Protein AF-A0A2P2JWD0-F1 (afdb_monomer_lite)

Sequence (189 aa):
MKSLFSYQNPSLKPLLSNPINPLMASSLTQTRIQPQDAAPDPDDILCTTAQREEGGTQVDNYASSLVETASSTCSALPGRYLNGESRVERAWAHWTKLGRPRLIVAPMVDNSELPFRLLCRKYGAEAAYTPMLHSRIFTENEKYRNQEFTTCKEDRPLFVQFCANDPEILLEAARRVEPYCDYVDINLG

Organism: Rhizophora mucronata (NCBI:txid61149)

InterPro domains:
  IPR013785 Aldolase-type TIM barrel [G3DSA:3.20.20.70] (100-189)
  IPR035587 DUS-like, FMN-binding domain [PF01207] (105-189)
  IPR035587 DUS-like, FMN-binding domain [cd02801] (102-189)

Foldseek 3Di:
DDDDDDDDDDDDDDDDDDDDDDDDDDDDPPPPDDPDPDDDDVVVVVLVPPDDDDDDDDDDDDDDDDDDDDDDDPPPDPDDPDRPVVVVVVVVVLCVVLVVFDQEADADPPQQDAVNLVVVVVVPGSAYEFHAAELQCCQPPPVSVVVRDDDDPSRPQYEYEYEDDDPVSNVSSCVVCVVPHSYYHYDPD

pLDDT: mean 71.55, std 29.22, range [23.84, 98.75]

Structure (mmCIF, N/CA/C/O backbone):
data_AF-A0A2P2JWD0-F1
#
_entry.id   AF-A0A2P2JWD0-F1
#
loop_
_atom_site.group_PDB
_atom_site.id
_atom_site.type_symbol
_atom_site.label_atom_id
_atom_site.label_alt_id
_atom_site.label_comp_id
_atom_site.label_asym_id
_atom_site.label_entity_id
_atom_site.label_seq_id
_atom_site.pdbx_PDB_ins_code
_atom_site.Cartn_x
_atom_site.Cartn_y
_atom_site.Cartn_z
_atom_site.occupancy
_atom_site.B_iso_or_equiv
_atom_site.auth_seq_id
_atom_site.auth_comp_id
_atom_site.auth_asym_id
_atom_site.auth_atom_id
_atom_site.pdbx_PDB_model_num
ATOM 1 N N . MET A 1 1 ? -13.006 34.240 45.057 1.00 45.16 1 MET A N 1
ATOM 2 C CA . MET A 1 1 ? -12.545 34.872 43.803 1.00 45.16 1 MET A CA 1
ATOM 3 C C . MET A 1 1 ? -13.246 34.200 42.632 1.00 45.16 1 MET A C 1
ATOM 5 O O . MET A 1 1 ? -12.896 33.083 42.286 1.00 45.16 1 MET A O 1
ATOM 9 N N . LYS A 1 2 ? -14.297 34.831 42.096 1.00 40.78 2 LYS A N 1
ATOM 10 C CA . LYS A 1 2 ? -14.968 34.426 40.852 1.00 40.78 2 LYS A CA 1
ATOM 11 C C . LYS A 1 2 ? -14.431 35.349 39.758 1.00 40.78 2 LYS A C 1
ATOM 13 O O . LYS A 1 2 ? -14.628 36.554 39.862 1.00 40.78 2 LYS A O 1
ATOM 18 N N . SER A 1 3 ? -13.716 34.805 38.776 1.00 40.50 3 SER A N 1
ATOM 19 C CA . SER A 1 3 ? -13.282 35.546 37.589 1.00 40.50 3 SER A CA 1
ATOM 20 C C . SER A 1 3 ? -14.214 35.184 36.438 1.00 40.50 3 SER A C 1
ATOM 22 O O . SER A 1 3 ? -14.286 34.035 36.009 1.00 40.50 3 SER A O 1
ATOM 24 N N . LEU A 1 4 ? -14.988 36.187 36.028 1.00 44.09 4 LEU A N 1
ATOM 25 C CA . LEU A 1 4 ? -15.745 36.248 34.789 1.00 44.09 4 LEU A CA 1
ATOM 26 C C . LEU A 1 4 ? -14.756 36.478 33.644 1.00 44.09 4 LEU A C 1
ATOM 28 O O . LEU A 1 4 ? -14.117 37.525 33.605 1.00 44.09 4 LEU A O 1
ATOM 32 N N . PHE A 1 5 ? -14.687 35.554 32.692 1.00 44.56 5 PHE A N 1
ATOM 33 C CA . PHE A 1 5 ? -14.240 35.870 31.340 1.00 44.56 5 PHE A CA 1
ATOM 34 C C . PHE A 1 5 ? -15.312 35.407 30.361 1.00 44.56 5 PHE A C 1
ATOM 36 O O . PHE A 1 5 ? -15.471 34.222 30.080 1.00 44.56 5 PHE A O 1
ATOM 43 N N . SER A 1 6 ? -16.090 36.383 29.891 1.00 36.41 6 SER A N 1
ATOM 44 C C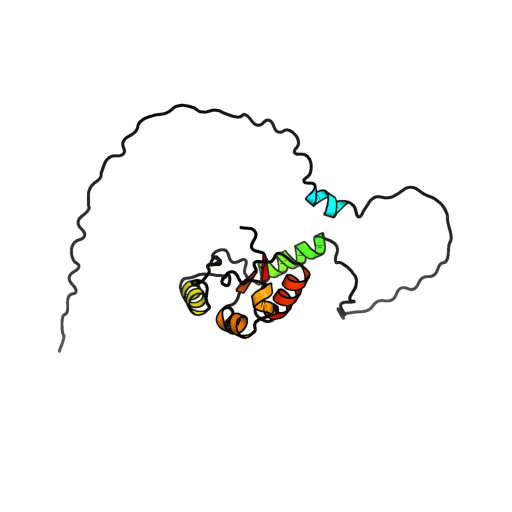A . SER A 1 6 ? -16.984 36.243 28.753 1.00 36.41 6 SER A CA 1
ATOM 45 C C . SER A 1 6 ? -16.141 36.181 27.484 1.00 36.41 6 SER A C 1
ATOM 47 O O . SER A 1 6 ? -15.435 37.141 27.171 1.00 36.41 6 SER A O 1
ATOM 49 N N . TYR A 1 7 ? -16.234 35.092 26.731 1.00 37.81 7 TYR A N 1
ATOM 50 C CA . TYR A 1 7 ? -15.792 35.094 25.342 1.00 37.81 7 TYR A CA 1
ATOM 51 C C . TYR A 1 7 ? -16.915 35.691 24.491 1.00 37.81 7 TYR A C 1
ATOM 53 O O . TYR A 1 7 ? -17.986 35.103 24.345 1.00 37.81 7 TYR A O 1
ATOM 61 N N . GLN A 1 8 ? -16.687 36.905 23.990 1.00 41.12 8 GLN A N 1
ATOM 62 C CA . GLN A 1 8 ? -17.548 37.546 23.004 1.00 41.12 8 GLN A CA 1
ATOM 63 C C . GLN A 1 8 ? -17.290 36.922 21.630 1.00 41.12 8 GLN A C 1
ATOM 65 O O . GLN A 1 8 ? -16.151 36.786 21.192 1.00 41.12 8 GLN A O 1
ATOM 70 N N . ASN A 1 9 ? -18.381 36.538 20.976 1.00 39.03 9 ASN A N 1
ATOM 71 C CA . ASN A 1 9 ? -18.433 35.900 19.669 1.00 39.03 9 ASN A CA 1
ATOM 72 C C . ASN A 1 9 ? -18.462 37.002 18.584 1.00 39.03 9 ASN A C 1
ATOM 74 O O . ASN A 1 9 ? -19.421 37.782 18.563 1.00 39.03 9 ASN A O 1
ATOM 78 N N . PRO A 1 10 ? -17.444 37.150 17.717 1.00 43.78 10 PRO A N 1
ATOM 79 C CA . PRO A 1 10 ? -17.462 38.188 16.695 1.00 43.78 10 PRO A CA 1
ATOM 80 C C . PRO A 1 10 ? -18.357 37.778 15.514 1.00 43.78 10 PRO A C 1
ATOM 82 O O . PRO A 1 10 ? -17.990 36.961 14.680 1.00 43.78 10 PRO A O 1
ATOM 85 N N . SER A 1 11 ? -19.550 38.378 15.489 1.00 42.00 11 SER A N 1
ATOM 86 C CA . SER A 1 11 ? -20.391 38.718 14.329 1.00 42.00 11 SER A CA 1
ATOM 87 C C . SER A 1 11 ? -19.982 38.115 12.969 1.00 42.00 11 SER A C 1
ATOM 89 O O . SER A 1 11 ? -19.130 38.651 12.257 1.00 42.00 11 SER A O 1
ATOM 91 N N . LEU A 1 12 ? -20.669 37.039 12.574 1.00 44.78 12 LEU A N 1
ATOM 92 C CA . LEU A 1 12 ? -20.744 36.568 11.191 1.00 44.78 12 LEU A CA 1
ATOM 93 C C . LEU A 1 12 ? -21.655 37.516 10.396 1.00 44.78 12 LEU A C 1
ATOM 95 O O . LEU A 1 12 ? -22.863 37.566 10.625 1.00 44.78 12 LEU A O 1
ATOM 99 N N . LYS A 1 13 ? -21.081 38.267 9.452 1.00 46.00 13 LYS A N 1
ATOM 100 C CA . LYS A 1 13 ? -21.851 39.002 8.438 1.00 46.00 13 LYS A CA 1
ATOM 101 C C . LYS A 1 13 ? -22.238 38.043 7.301 1.00 46.00 13 LYS A C 1
ATOM 103 O O . LYS A 1 13 ? -21.352 37.354 6.796 1.00 46.00 13 LYS A O 1
ATOM 108 N N . PRO A 1 14 ? -23.504 38.009 6.852 1.00 36.50 14 PRO A N 1
ATOM 109 C CA . PRO A 1 14 ? -23.892 37.232 5.683 1.00 36.50 14 PRO A CA 1
ATOM 110 C C . PRO A 1 14 ? -23.468 37.988 4.418 1.00 36.50 14 PRO A C 1
ATOM 112 O O . PRO A 1 14 ? -23.927 39.103 4.171 1.00 36.50 14 PRO A O 1
ATOM 115 N N . LEU A 1 15 ? -22.577 37.401 3.616 1.00 42.12 15 LEU A N 1
ATOM 116 C CA . LEU A 1 15 ? -22.315 37.898 2.267 1.00 42.12 15 LEU A CA 1
ATOM 117 C C . LEU A 1 15 ? -23.418 37.382 1.339 1.00 42.12 15 LEU A C 1
ATOM 119 O O . LEU A 1 15 ? -23.542 36.188 1.075 1.00 42.12 15 LEU A O 1
ATOM 123 N N . LEU A 1 16 ? -24.251 38.329 0.920 1.00 41.97 16 LEU A N 1
ATOM 124 C CA . LEU A 1 16 ? -25.338 38.190 -0.035 1.00 41.97 16 LEU A CA 1
ATOM 125 C C . LEU A 1 16 ? -24.829 37.756 -1.418 1.00 41.97 16 LEU A C 1
ATOM 127 O O . LEU A 1 16 ? -23.910 38.350 -1.973 1.00 41.97 16 LEU A O 1
ATOM 131 N N . SER A 1 17 ? -25.490 36.719 -1.934 1.00 37.69 17 SER A N 1
ATOM 132 C CA . SER A 1 17 ? -25.929 36.500 -3.319 1.00 37.69 17 SER A CA 1
ATOM 133 C C . SER A 1 17 ? -25.204 37.252 -4.445 1.00 37.69 17 SER A C 1
ATOM 135 O O . SER A 1 17 ? -25.472 38.431 -4.676 1.00 37.69 17 SER A O 1
ATOM 137 N N . ASN A 1 18 ? -24.459 36.510 -5.267 1.00 35.44 18 ASN A N 1
ATOM 138 C CA . ASN A 1 18 ? -24.273 36.861 -6.674 1.00 35.44 18 ASN A CA 1
ATOM 139 C C . ASN A 1 18 ? -25.158 35.949 -7.548 1.00 35.44 18 ASN A C 1
ATOM 141 O O . ASN A 1 18 ? -25.185 34.738 -7.311 1.00 35.44 18 ASN A O 1
ATOM 145 N N . PRO A 1 19 ? -25.910 36.505 -8.515 1.00 40.00 19 PRO A N 1
ATOM 146 C CA . PRO A 1 19 ? -26.875 35.764 -9.317 1.00 40.00 19 PRO A CA 1
ATOM 147 C C . PRO A 1 19 ? -26.207 34.858 -10.359 1.00 40.00 19 PRO A C 1
ATOM 149 O O . PRO A 1 19 ? -25.205 35.202 -10.983 1.00 40.00 19 PRO A O 1
ATOM 152 N N . ILE A 1 20 ? -26.827 33.695 -10.547 1.00 43.09 20 ILE A N 1
ATOM 153 C CA . ILE A 1 20 ? -26.548 32.717 -11.598 1.00 43.09 20 ILE A CA 1
ATOM 154 C C . ILE A 1 20 ? -26.975 33.327 -12.939 1.00 43.09 20 ILE A C 1
ATOM 156 O O . ILE A 1 20 ? -28.142 33.678 -13.104 1.00 43.09 20 ILE A O 1
ATOM 160 N N . ASN A 1 21 ? -26.057 33.419 -13.902 1.00 37.34 21 ASN A N 1
ATOM 161 C CA . ASN A 1 21 ? -26.397 33.713 -15.296 1.00 37.34 21 ASN A CA 1
ATOM 162 C C . ASN A 1 21 ? -26.847 32.419 -16.005 1.00 37.34 21 ASN A C 1
ATOM 164 O O . ASN A 1 21 ? -26.066 31.465 -16.032 1.00 37.34 21 ASN A O 1
ATOM 168 N N . PRO A 1 22 ? -28.046 32.365 -16.617 1.00 39.34 22 PRO A N 1
ATOM 169 C CA . PRO A 1 22 ? -28.451 31.273 -17.496 1.00 39.34 22 PRO A CA 1
ATOM 170 C C . PRO A 1 22 ? -28.333 31.703 -18.968 1.00 39.34 22 PRO A C 1
ATOM 172 O O . PRO A 1 22 ? -28.952 32.685 -19.351 1.00 39.34 22 PRO A O 1
ATOM 175 N N . LEU A 1 23 ? -27.554 30.990 -19.791 1.00 33.53 23 LEU A N 1
ATOM 176 C CA . LEU A 1 23 ? -27.557 31.012 -21.275 1.00 33.53 23 LEU A CA 1
ATOM 177 C C . LEU A 1 23 ? -26.437 30.037 -21.726 1.00 33.53 23 LEU A C 1
ATOM 179 O O . LEU A 1 23 ? -25.332 30.155 -21.216 1.00 33.53 23 LEU A O 1
ATOM 183 N N . MET A 1 24 ? -26.560 29.046 -22.614 1.00 40.22 24 MET A N 1
ATOM 184 C CA . MET A 1 24 ? -27.521 28.689 -23.663 1.00 40.22 24 MET A CA 1
ATOM 185 C C . MET A 1 24 ? -27.604 27.155 -23.793 1.00 40.22 24 MET A C 1
ATOM 187 O O . MET A 1 24 ? -26.608 26.454 -23.617 1.00 40.22 24 MET A O 1
ATOM 191 N N . ALA A 1 25 ? -28.780 26.649 -24.163 1.00 39.31 25 ALA A N 1
ATOM 192 C CA . ALA A 1 25 ? -29.016 25.261 -24.548 1.00 39.31 25 ALA A CA 1
ATOM 193 C C . ALA A 1 25 ? -28.887 25.078 -26.073 1.00 39.31 25 ALA A C 1
ATOM 195 O O . ALA A 1 25 ? -29.566 25.769 -26.825 1.00 39.31 25 ALA A O 1
ATOM 196 N N . SER A 1 26 ? -28.064 24.117 -26.505 1.00 34.72 26 SER A N 1
ATOM 197 C CA . SER A 1 26 ? -28.165 23.309 -27.743 1.00 34.72 26 SER A CA 1
ATOM 198 C C . SER A 1 26 ? -26.938 22.381 -27.738 1.00 34.72 26 SER A C 1
ATOM 200 O O . SER A 1 26 ? -25.824 22.878 -27.661 1.00 34.72 26 SER A O 1
ATOM 202 N N . SER A 1 27 ? -26.995 21.053 -27.729 1.00 31.91 27 SER A N 1
ATOM 203 C CA . SER A 1 27 ? -27.829 20.116 -28.472 1.00 31.91 27 SER A CA 1
ATOM 204 C C . SER A 1 27 ? -27.886 18.790 -27.696 1.00 31.91 27 SER A C 1
ATOM 206 O O . SER A 1 27 ? -26.871 18.302 -27.206 1.00 31.91 27 SER A O 1
ATOM 208 N N . LEU A 1 28 ? -29.077 18.208 -27.557 1.00 34.09 28 LEU A N 1
ATOM 209 C CA . LEU A 1 28 ? -29.240 16.837 -27.080 1.00 34.09 28 LEU A CA 1
ATOM 210 C C . LEU A 1 28 ? -29.100 15.907 -28.286 1.00 34.09 28 LEU A C 1
ATOM 212 O O . LEU A 1 28 ? -30.065 15.678 -29.011 1.00 34.09 28 LEU A O 1
ATOM 216 N N . THR A 1 29 ? -27.911 15.359 -28.510 1.00 31.80 29 THR A N 1
ATOM 217 C CA . THR A 1 29 ? -27.766 14.129 -29.294 1.00 31.80 29 THR A CA 1
ATOM 218 C C . THR A 1 29 ? -28.147 12.965 -28.389 1.00 31.80 29 THR A C 1
ATOM 220 O O . THR A 1 29 ? -27.353 12.455 -27.604 1.00 31.80 29 THR A O 1
ATOM 223 N N . GLN A 1 30 ? -29.418 12.575 -28.453 1.00 31.62 30 GLN A N 1
ATOM 224 C CA . GLN A 1 30 ? -29.928 11.393 -27.777 1.00 31.62 30 GLN A CA 1
ATOM 225 C C . GLN A 1 30 ? -29.513 10.149 -28.569 1.00 31.62 30 GLN A C 1
ATOM 227 O O . GLN A 1 30 ? -30.220 9.712 -29.476 1.00 31.62 30 GLN A O 1
ATOM 232 N N . THR A 1 31 ? -28.366 9.560 -28.233 1.00 28.73 31 THR A N 1
ATOM 233 C CA . THR A 1 31 ? -28.024 8.220 -28.720 1.00 28.73 31 THR A CA 1
ATOM 234 C C . THR A 1 31 ? -28.891 7.214 -27.968 1.00 28.73 31 THR A C 1
ATOM 236 O O . THR A 1 31 ? -28.595 6.809 -26.847 1.00 28.73 31 THR A O 1
ATOM 239 N N . ARG A 1 32 ? -30.021 6.845 -28.577 1.00 29.47 32 ARG A N 1
ATOM 240 C CA . ARG A 1 32 ? -30.841 5.700 -28.174 1.00 29.47 32 ARG A CA 1
ATOM 241 C C . ARG A 1 32 ? -30.005 4.432 -28.383 1.00 29.47 32 ARG A C 1
ATOM 243 O O . ARG A 1 32 ? -29.955 3.914 -29.493 1.00 29.47 32 ARG A O 1
ATOM 250 N N . ILE A 1 33 ? -29.357 3.943 -27.329 1.00 31.50 33 ILE A N 1
ATOM 251 C CA . ILE A 1 33 ? -28.766 2.602 -27.323 1.00 31.50 33 ILE A CA 1
ATOM 252 C C . ILE A 1 33 ? -29.925 1.614 -27.163 1.00 31.50 33 ILE A C 1
ATOM 254 O O . ILE A 1 33 ? -30.583 1.555 -26.126 1.00 31.50 33 ILE A O 1
ATOM 258 N N . GLN A 1 34 ? -30.232 0.907 -28.249 1.00 29.61 34 GLN A N 1
ATOM 259 C CA . GLN A 1 34 ? -31.012 -0.327 -28.201 1.00 29.61 34 GLN A CA 1
ATOM 260 C C . GLN A 1 34 ? -30.201 -1.365 -27.404 1.00 29.61 34 GLN A C 1
ATOM 262 O O . GLN A 1 34 ? -28.977 -1.359 -27.539 1.00 29.61 34 GLN A O 1
ATOM 267 N N . PRO A 1 35 ? -30.820 -2.256 -26.608 1.00 30.95 35 PRO A N 1
ATOM 268 C CA . PRO A 1 35 ? -30.103 -3.397 -26.061 1.00 30.95 35 PRO A CA 1
ATOM 269 C C . PRO A 1 35 ? -29.738 -4.296 -27.243 1.00 30.95 35 PRO A C 1
ATOM 271 O O . PRO A 1 35 ? -30.572 -5.037 -27.754 1.00 30.95 35 PRO A O 1
ATOM 274 N N . GLN A 1 36 ? -28.523 -4.131 -27.749 1.00 38.50 36 GLN A N 1
ATOM 275 C CA . GLN A 1 36 ? -27.867 -5.122 -28.579 1.00 38.50 36 GLN A CA 1
ATOM 276 C C . GLN A 1 36 ? -27.025 -5.943 -27.621 1.00 38.50 36 GLN A C 1
ATOM 278 O O . GLN A 1 36 ? -26.232 -5.383 -26.864 1.00 38.50 36 GLN A O 1
ATOM 283 N N . ASP A 1 37 ? -27.296 -7.242 -27.611 1.00 38.75 37 ASP A N 1
ATOM 284 C CA . ASP A 1 37 ? -26.643 -8.245 -26.786 1.00 38.75 37 ASP A CA 1
ATOM 285 C C . ASP A 1 37 ? -25.128 -8.013 -26.785 1.00 38.75 37 ASP A C 1
ATOM 287 O O . ASP A 1 37 ? -24.453 -8.174 -27.806 1.00 38.75 37 ASP A O 1
ATOM 291 N N . ALA A 1 38 ? -24.609 -7.546 -25.647 1.00 45.72 38 ALA A N 1
ATOM 292 C CA . ALA A 1 38 ? -23.187 -7.318 -25.473 1.00 45.72 38 ALA A CA 1
ATOM 293 C C . ALA A 1 38 ? -22.483 -8.668 -25.622 1.00 45.72 38 ALA A C 1
ATOM 295 O O . ALA A 1 38 ? -22.763 -9.610 -24.877 1.00 45.72 38 ALA A O 1
ATOM 296 N N . ALA A 1 39 ? -21.609 -8.769 -26.624 1.00 50.06 39 ALA A N 1
ATOM 297 C CA . ALA A 1 39 ? -20.748 -9.927 -26.788 1.00 50.06 39 ALA A CA 1
ATOM 298 C C . ALA A 1 39 ? -19.949 -10.149 -25.486 1.00 50.06 39 ALA A C 1
ATOM 300 O O . ALA A 1 39 ? -19.538 -9.161 -24.872 1.00 50.06 39 ALA A O 1
ATOM 301 N N . PRO A 1 40 ? -19.740 -11.405 -25.051 1.00 48.56 40 PRO A N 1
ATOM 302 C CA . PRO A 1 40 ? -18.999 -11.693 -23.828 1.00 48.56 40 PRO A CA 1
ATOM 303 C C . PRO A 1 40 ? -17.594 -11.091 -23.888 1.00 48.56 40 PRO A C 1
ATOM 305 O O . PRO A 1 40 ? -16.931 -11.177 -24.926 1.00 48.56 40 PRO A O 1
ATOM 308 N N . ASP A 1 41 ? -17.158 -10.501 -22.776 1.00 60.00 41 ASP A N 1
ATOM 309 C CA . ASP A 1 41 ? -15.797 -10.003 -22.602 1.00 60.00 41 ASP A CA 1
ATOM 310 C C . ASP A 1 41 ? -14.808 -11.165 -22.833 1.00 60.00 41 ASP A C 1
ATOM 312 O O . ASP A 1 41 ? -14.985 -12.237 -22.240 1.00 60.00 41 ASP A O 1
ATOM 316 N N . PRO A 1 42 ? -13.797 -11.030 -23.712 1.00 43.97 42 PRO A N 1
ATOM 317 C CA . PRO A 1 42 ? -12.801 -12.080 -23.926 1.00 43.97 42 PRO A CA 1
ATOM 318 C C . PRO A 1 42 ? -12.101 -12.535 -22.633 1.00 43.97 42 PRO A C 1
ATOM 320 O O . PRO A 1 42 ? -11.673 -13.691 -22.567 1.00 43.97 42 PRO A O 1
ATOM 323 N N . ASP A 1 43 ? -12.051 -11.694 -21.596 1.00 52.84 43 ASP A N 1
ATOM 324 C CA . ASP A 1 43 ? -11.469 -12.058 -20.301 1.00 52.84 43 ASP A CA 1
ATOM 325 C C . ASP A 1 43 ? -12.364 -13.021 -19.487 1.00 52.84 43 ASP A C 1
ATOM 327 O O . ASP A 1 43 ? -11.851 -13.876 -18.754 1.00 52.84 43 ASP A O 1
ATOM 331 N N . ASP A 1 44 ? -13.689 -13.003 -19.693 1.00 48.38 44 ASP A N 1
ATOM 332 C CA . ASP A 1 44 ? -14.627 -13.973 -19.096 1.00 48.38 44 ASP A CA 1
ATOM 333 C C . ASP A 1 44 ? -14.492 -15.372 -19.735 1.00 48.38 44 ASP A C 1
ATOM 335 O O . ASP A 1 44 ? -14.707 -16.412 -19.094 1.00 48.38 44 ASP A O 1
ATOM 339 N N . ILE A 1 45 ? -14.084 -15.430 -21.006 1.00 47.25 45 ILE A N 1
ATOM 340 C CA . ILE A 1 45 ? -13.922 -16.681 -21.765 1.00 47.25 45 ILE A CA 1
ATOM 341 C C . ILE A 1 45 ? -12.705 -17.476 -21.265 1.00 47.25 45 ILE A C 1
ATOM 343 O O . ILE A 1 45 ? -12.739 -18.714 -21.240 1.00 47.25 45 ILE A O 1
ATOM 347 N N . LEU A 1 46 ? -11.660 -16.796 -20.781 1.00 45.16 46 LEU A N 1
ATOM 348 C CA . LEU A 1 46 ? -10.483 -17.452 -20.206 1.00 45.16 46 LEU A CA 1
ATOM 349 C C . LEU A 1 46 ? -10.814 -18.185 -18.893 1.00 45.16 46 LEU A C 1
ATOM 351 O O . LEU A 1 46 ? -10.229 -19.226 -18.597 1.00 45.16 46 LEU A O 1
ATOM 355 N N . CYS A 1 47 ? -11.797 -17.695 -18.133 1.00 41.47 47 CYS A N 1
ATOM 356 C CA . CYS A 1 47 ? -12.260 -18.347 -16.905 1.00 41.47 47 CYS A CA 1
ATOM 357 C C . CYS A 1 47 ? -13.223 -19.522 -17.149 1.00 41.47 47 CYS A C 1
ATOM 359 O O . CYS A 1 47 ? -13.414 -20.343 -16.253 1.00 41.47 47 CYS A O 1
ATOM 361 N N . THR A 1 48 ? -13.809 -19.631 -18.346 1.00 38.44 48 THR A N 1
ATOM 362 C CA . THR A 1 48 ? -14.904 -20.581 -18.629 1.00 38.44 48 THR A CA 1
ATOM 363 C C . THR A 1 48 ? -14.458 -21.782 -19.481 1.00 38.44 48 THR A C 1
ATOM 365 O O . THR A 1 48 ? -15.080 -22.843 -19.450 1.00 38.44 48 THR A O 1
ATOM 368 N N . THR A 1 49 ? -13.345 -21.670 -20.210 1.00 36.16 49 THR A N 1
ATOM 369 C CA . THR A 1 49 ? -12.881 -22.680 -21.186 1.00 36.16 49 THR A CA 1
ATOM 370 C C . THR A 1 49 ? -12.201 -23.923 -20.595 1.00 36.16 49 THR A C 1
ATOM 372 O O . THR A 1 49 ? -11.816 -24.815 -21.344 1.00 36.16 49 THR A O 1
ATOM 375 N N . ALA A 1 50 ? -12.135 -24.082 -19.269 1.00 41.94 50 ALA 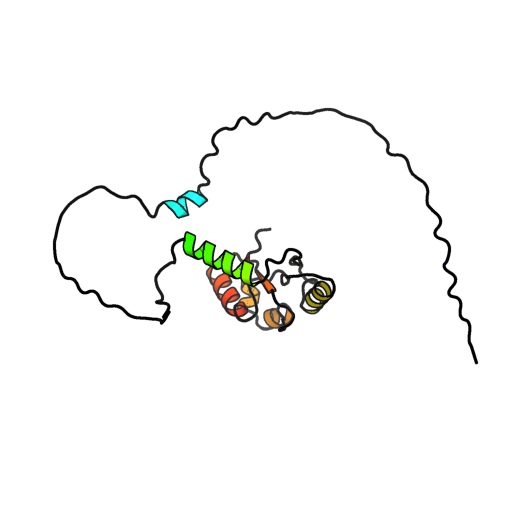A N 1
ATOM 376 C CA . ALA A 1 50 ? -11.650 -25.328 -18.658 1.00 41.94 50 ALA A CA 1
ATOM 377 C C . ALA A 1 50 ? -12.703 -26.459 -18.589 1.00 41.94 50 ALA A C 1
ATOM 379 O O . ALA A 1 50 ? -12.394 -27.542 -18.093 1.00 41.94 50 ALA A O 1
ATOM 380 N N . GLN A 1 51 ? -13.936 -26.256 -19.070 1.00 42.25 51 GLN A N 1
ATOM 381 C CA . GLN A 1 51 ? -14.955 -27.311 -19.120 1.00 42.25 51 GLN A CA 1
ATOM 382 C C . GLN A 1 51 ? -15.781 -27.253 -20.408 1.00 42.25 51 GLN A C 1
ATOM 384 O O . GLN A 1 51 ? -16.797 -26.563 -20.462 1.00 42.25 51 GLN A O 1
ATOM 389 N N . ARG A 1 52 ? -15.346 -28.007 -21.429 1.00 35.53 52 ARG A N 1
ATOM 390 C CA . ARG A 1 52 ? -16.171 -28.809 -22.362 1.00 35.53 52 ARG A CA 1
ATOM 391 C C . ARG A 1 52 ? -15.289 -29.389 -23.473 1.00 35.53 52 ARG A C 1
ATOM 393 O O . ARG A 1 52 ? -15.138 -28.789 -24.528 1.00 35.53 52 ARG A O 1
ATOM 400 N N . GLU A 1 53 ? -14.793 -30.601 -23.252 1.00 30.30 53 GLU A N 1
ATOM 401 C CA . GLU A 1 53 ? -14.523 -31.551 -24.333 1.00 30.30 53 GLU A CA 1
ATOM 402 C C . GLU A 1 53 ? -15.205 -32.875 -23.962 1.00 30.30 53 GLU A C 1
ATOM 404 O O . GLU A 1 53 ? -14.727 -33.620 -23.112 1.00 30.30 53 GLU A O 1
ATOM 409 N N . GLU A 1 54 ? -16.357 -33.151 -24.577 1.00 30.75 54 GLU A N 1
ATOM 410 C CA . GLU A 1 54 ? -16.830 -34.522 -24.778 1.00 30.75 54 GLU A CA 1
ATOM 411 C C . GLU A 1 54 ? -16.759 -34.830 -26.275 1.00 30.75 54 GLU A C 1
ATOM 413 O O . GLU A 1 54 ? -17.319 -34.106 -27.098 1.00 30.75 54 GLU A O 1
ATOM 418 N N . GLY A 1 55 ? -16.058 -35.916 -26.607 1.00 26.50 55 GLY A N 1
ATOM 419 C CA . GLY A 1 55 ? -15.866 -36.401 -27.973 1.00 26.50 55 GLY A CA 1
ATOM 420 C C . GLY A 1 55 ? -15.007 -37.671 -28.058 1.00 26.50 55 GLY A C 1
ATOM 421 O O . GLY A 1 55 ? -14.004 -37.667 -28.751 1.00 26.50 55 GLY A O 1
ATOM 422 N N . GLY A 1 56 ? -15.398 -38.712 -27.306 1.00 23.84 56 GLY A N 1
ATOM 423 C CA . GLY A 1 56 ? -15.085 -40.158 -27.383 1.00 23.84 56 GLY A CA 1
ATOM 424 C C . GLY A 1 56 ? -13.821 -40.719 -28.069 1.00 23.84 56 GLY A C 1
ATOM 425 O O . GLY A 1 56 ? -13.604 -40.506 -29.256 1.00 23.84 56 GLY A O 1
ATOM 426 N N . THR A 1 57 ? -13.121 -41.645 -27.384 1.00 25.52 57 THR A N 1
ATOM 427 C CA . THR A 1 57 ? -13.066 -43.101 -27.706 1.00 25.52 57 THR A CA 1
ATOM 428 C C . THR A 1 57 ? -12.217 -43.896 -26.678 1.00 25.52 57 THR A C 1
ATOM 430 O O . THR A 1 57 ? -11.101 -43.508 -26.365 1.00 25.52 57 THR A O 1
ATOM 433 N N . GLN A 1 58 ? -12.766 -45.048 -26.255 1.00 26.84 58 GLN A N 1
ATOM 434 C CA . GLN A 1 58 ? -12.169 -46.275 -25.669 1.00 26.84 58 GLN A CA 1
ATOM 435 C C . GLN A 1 58 ? -11.782 -46.410 -24.171 1.00 26.84 58 GLN A C 1
ATOM 437 O O . GLN A 1 58 ? -10.779 -45.911 -23.680 1.00 26.84 58 GLN A O 1
ATOM 442 N N . VAL A 1 59 ? -12.647 -47.202 -23.517 1.00 31.94 59 VAL A N 1
ATOM 443 C CA . VAL A 1 59 ? -12.514 -48.233 -22.464 1.00 31.94 59 VAL A CA 1
ATOM 444 C C . VAL A 1 59 ? -11.096 -48.619 -22.008 1.00 31.94 59 VAL A C 1
ATOM 446 O O . VAL A 1 59 ? -10.301 -49.058 -22.826 1.00 31.94 59 VAL A O 1
ATOM 449 N N . ASP A 1 60 ? -10.861 -48.596 -20.688 1.00 26.98 60 ASP A N 1
ATOM 450 C CA . ASP A 1 60 ? -10.413 -49.779 -19.932 1.00 26.98 60 ASP A CA 1
ATOM 451 C C . ASP A 1 60 ? -10.674 -49.639 -18.418 1.00 26.98 60 ASP A C 1
ATOM 453 O O . ASP A 1 60 ? -10.446 -48.605 -17.792 1.00 26.98 60 ASP A O 1
ATOM 457 N N . ASN A 1 61 ? -11.216 -50.721 -17.853 1.00 32.16 61 ASN A N 1
ATOM 458 C CA . ASN A 1 61 ? -11.571 -50.920 -16.449 1.00 32.16 61 ASN A CA 1
ATOM 459 C C . ASN A 1 61 ? -10.332 -51.200 -15.588 1.00 32.16 61 ASN A C 1
ATOM 461 O O . ASN A 1 61 ? -9.554 -52.081 -15.937 1.00 32.16 61 ASN A O 1
ATOM 465 N N . TYR A 1 62 ? -10.264 -50.635 -14.378 1.00 26.08 62 TYR A N 1
ATOM 466 C CA . TYR A 1 62 ? -9.814 -51.397 -13.205 1.00 26.08 62 TYR A CA 1
ATOM 467 C C . TYR A 1 62 ? -10.402 -50.809 -11.916 1.00 26.08 62 TYR A C 1
ATOM 469 O O . TYR A 1 62 ? -10.202 -49.645 -11.575 1.00 26.08 62 TYR A O 1
ATOM 477 N N . ALA A 1 63 ? -11.187 -51.631 -11.225 1.00 35.72 63 ALA A N 1
ATOM 478 C CA . ALA A 1 63 ? -11.862 -51.310 -9.979 1.00 35.72 63 ALA A CA 1
ATOM 479 C C . ALA A 1 63 ? -10.891 -51.310 -8.786 1.00 35.72 63 ALA A C 1
ATOM 481 O O . ALA A 1 63 ? -9.968 -52.117 -8.742 1.00 35.72 63 ALA A O 1
ATOM 482 N N . SER A 1 64 ? -11.171 -50.506 -7.759 1.00 29.80 64 SER A N 1
ATOM 483 C CA . SER A 1 64 ? -11.672 -51.036 -6.480 1.00 29.80 64 SER A CA 1
ATOM 484 C C . SER A 1 64 ? -11.785 -49.931 -5.428 1.00 29.80 64 SER A C 1
ATOM 486 O O . SER A 1 64 ? -10.890 -49.116 -5.234 1.00 29.80 64 SER A O 1
ATOM 488 N N . SER A 1 65 ? -12.922 -49.967 -4.741 1.00 34.72 65 SER A N 1
ATOM 489 C CA . SER A 1 65 ? -13.307 -49.226 -3.544 1.00 34.72 65 SER A CA 1
ATOM 490 C C . SER A 1 65 ? -12.236 -49.170 -2.455 1.00 34.72 65 SER A C 1
ATOM 4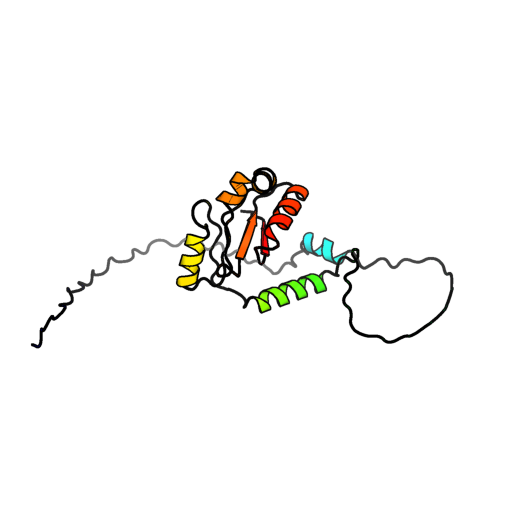92 O O . SER A 1 65 ? -11.549 -50.168 -2.252 1.00 34.72 65 SER A O 1
ATOM 494 N N . LEU A 1 66 ? -12.259 -48.109 -1.643 1.00 32.28 66 LEU A N 1
ATOM 495 C CA . LEU A 1 66 ? -12.562 -48.207 -0.209 1.00 32.28 66 LEU A CA 1
ATOM 496 C C . LEU A 1 66 ? -12.968 -46.828 0.340 1.00 32.28 66 LEU A C 1
ATOM 498 O O . LEU A 1 66 ? -12.395 -45.797 -0.001 1.00 32.28 66 LEU A O 1
ATOM 502 N N . VAL A 1 67 ? -14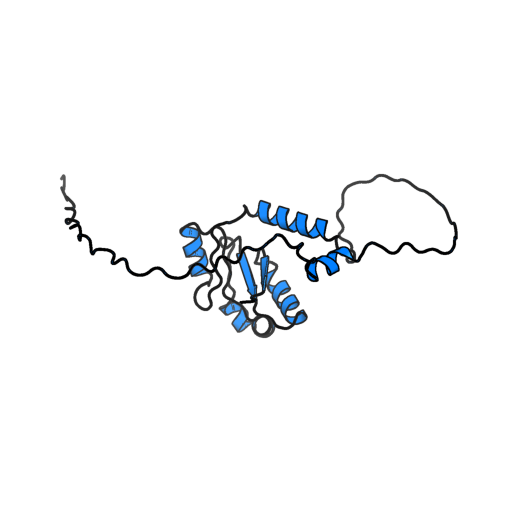.020 -46.847 1.153 1.00 37.50 67 VAL A N 1
ATOM 503 C CA . VAL A 1 67 ? -14.577 -45.720 1.902 1.00 37.50 67 VAL A CA 1
ATOM 504 C C . VAL A 1 67 ? -13.807 -45.629 3.211 1.00 37.50 67 VAL A C 1
ATOM 506 O O . VAL A 1 67 ? -13.754 -46.634 3.914 1.00 37.50 67 VAL A O 1
ATOM 509 N N . GLU A 1 68 ? -13.289 -44.458 3.588 1.00 29.44 68 GLU A N 1
ATOM 510 C CA . GLU A 1 68 ? -13.016 -44.211 5.005 1.00 29.44 68 GLU A CA 1
ATOM 511 C C . GLU A 1 68 ? -13.058 -42.732 5.406 1.00 29.44 68 GLU A C 1
ATOM 513 O O . GLU A 1 68 ? -12.594 -41.824 4.718 1.00 29.44 68 GLU A O 1
ATOM 518 N N . THR A 1 69 ? -13.695 -42.540 6.551 1.00 36.81 69 THR A N 1
ATOM 519 C CA . THR A 1 69 ? -14.076 -41.311 7.237 1.00 36.81 69 THR A CA 1
ATOM 520 C C . THR A 1 69 ? -12.923 -40.808 8.112 1.00 36.81 69 THR A C 1
ATOM 522 O O . THR A 1 69 ? -12.492 -41.552 8.982 1.00 36.81 69 THR A O 1
ATOM 525 N N . ALA A 1 70 ? -12.475 -39.552 7.971 1.00 31.36 70 ALA A N 1
ATOM 526 C CA . ALA A 1 70 ? -11.746 -38.785 9.007 1.00 31.36 70 ALA A CA 1
ATOM 527 C C . ALA A 1 70 ? -11.523 -37.334 8.520 1.00 31.36 70 ALA A C 1
ATOM 529 O O . ALA A 1 70 ? -11.011 -37.109 7.433 1.00 31.36 70 ALA A O 1
ATOM 530 N N . SER A 1 71 ? -12.081 -36.321 9.187 1.00 35.59 71 SER A N 1
ATOM 531 C CA . SER A 1 71 ? -11.461 -35.571 10.294 1.00 35.59 71 SER A CA 1
ATOM 532 C C . SER A 1 71 ? -10.313 -34.638 9.877 1.00 35.59 71 SER A C 1
ATOM 534 O O . SER A 1 71 ? -9.196 -35.071 9.628 1.00 35.59 71 SER A O 1
ATOM 536 N N . SER A 1 72 ? -10.614 -33.333 9.904 1.00 54.34 72 SER A N 1
ATOM 537 C CA . SER A 1 72 ? -9.758 -32.250 10.413 1.00 54.34 72 SER A CA 1
ATOM 538 C C . SER A 1 72 ? -8.241 -32.424 10.254 1.00 54.34 72 SER A C 1
ATOM 540 O O . SER A 1 72 ? -7.564 -32.895 11.166 1.00 54.34 72 SER A O 1
ATOM 542 N N . THR A 1 73 ? -7.694 -31.916 9.151 1.00 33.53 73 THR A N 1
ATOM 543 C CA . THR A 1 73 ? -6.417 -31.173 9.101 1.00 33.53 73 THR A CA 1
ATOM 544 C C . THR A 1 73 ? -6.268 -30.585 7.698 1.00 33.53 73 THR A C 1
ATOM 546 O O . THR A 1 73 ? -6.164 -31.308 6.714 1.00 33.53 73 THR A O 1
ATOM 549 N N . CYS A 1 74 ? -6.297 -29.258 7.571 1.00 32.41 74 CYS A N 1
ATOM 550 C CA . CYS A 1 74 ? -6.038 -28.582 6.301 1.00 32.41 74 CYS A CA 1
ATOM 551 C C . CYS A 1 74 ? -4.524 -28.463 6.073 1.00 32.41 74 CYS A C 1
ATOM 553 O O . CYS A 1 74 ? -3.928 -27.402 6.237 1.00 32.41 74 CYS A O 1
ATOM 555 N N . SER A 1 75 ? -3.889 -29.566 5.685 1.00 43.25 75 SER A N 1
ATOM 556 C CA . SER A 1 75 ? -2.573 -29.526 5.052 1.00 43.25 75 SER A CA 1
ATOM 557 C C . SER A 1 75 ? -2.759 -29.095 3.595 1.00 43.25 75 SER A C 1
ATOM 559 O O . SER A 1 75 ? -3.183 -29.862 2.733 1.00 43.25 75 SER A O 1
ATOM 561 N N . ALA A 1 76 ? -2.500 -27.816 3.322 1.00 46.09 76 ALA A N 1
ATOM 562 C CA . ALA A 1 76 ? -2.516 -27.287 1.967 1.00 46.09 76 ALA A CA 1
ATOM 563 C C . ALA A 1 76 ? -1.412 -27.970 1.141 1.00 46.09 76 ALA A C 1
ATOM 565 O O . ALA A 1 76 ? -0.228 -27.691 1.312 1.00 46.09 76 ALA A O 1
ATOM 566 N N . LEU A 1 77 ? -1.806 -28.886 0.256 1.00 43.66 77 LEU A N 1
ATOM 567 C CA . LEU A 1 77 ? -0.921 -29.437 -0.765 1.00 43.66 77 LEU A CA 1
ATOM 568 C C . LEU A 1 77 ? -0.559 -28.333 -1.777 1.00 43.66 77 LEU A C 1
ATOM 570 O O . LEU A 1 77 ? -1.462 -27.656 -2.282 1.00 43.66 77 LEU A O 1
ATOM 574 N N . PRO A 1 78 ? 0.729 -28.154 -2.119 1.00 51.53 78 PRO A N 1
ATOM 575 C CA . PRO A 1 78 ? 1.148 -27.193 -3.125 1.00 51.53 78 PRO A CA 1
ATOM 576 C C . PRO A 1 78 ? 0.883 -27.803 -4.503 1.00 51.53 78 PRO A C 1
ATOM 578 O O . PRO A 1 78 ? 1.633 -28.658 -4.961 1.00 51.53 78 PRO A O 1
ATOM 581 N N . GLY A 1 79 ? -0.211 -27.416 -5.162 1.00 50.72 79 GLY A N 1
ATOM 582 C CA . GLY A 1 79 ? -0.404 -27.814 -6.562 1.00 50.72 79 GLY A CA 1
ATOM 583 C C . GLY A 1 79 ? -1.817 -27.778 -7.129 1.00 50.72 79 GLY A C 1
ATOM 584 O O . GLY A 1 79 ? -1.966 -27.902 -8.339 1.00 50.72 79 GLY A O 1
ATOM 585 N N . ARG A 1 80 ? -2.870 -27.582 -6.325 1.00 56.28 80 ARG A N 1
ATOM 586 C CA . ARG A 1 80 ? -4.210 -27.334 -6.882 1.00 56.28 80 ARG A CA 1
ATOM 587 C C . ARG A 1 80 ? -4.479 -25.841 -6.947 1.00 56.28 80 ARG A C 1
ATOM 589 O O . ARG A 1 80 ? -4.720 -25.207 -5.922 1.00 56.28 80 ARG A O 1
ATOM 596 N N . TYR A 1 81 ? -4.483 -25.295 -8.161 1.00 56.44 81 TYR A N 1
ATOM 597 C CA . TYR A 1 81 ? -5.169 -24.037 -8.424 1.00 56.44 81 TYR A CA 1
ATOM 598 C C . TYR A 1 81 ? -6.623 -24.212 -7.982 1.00 56.44 81 TYR A C 1
ATOM 600 O O . TYR A 1 81 ? -7.352 -25.065 -8.483 1.00 56.44 81 TYR A O 1
ATOM 608 N N . LEU A 1 82 ? -7.006 -23.467 -6.950 1.00 60.16 82 LEU A N 1
ATOM 609 C CA . LEU A 1 82 ? -8.373 -23.431 -6.454 1.00 60.16 82 LEU A CA 1
ATOM 610 C C . LEU A 1 82 ? -9.290 -22.957 -7.587 1.00 60.16 82 LEU A C 1
ATOM 612 O O . LEU A 1 82 ? -8.949 -21.995 -8.279 1.00 60.16 82 LEU A O 1
ATOM 616 N N . ASN A 1 83 ? -10.432 -23.626 -7.766 1.00 75.69 83 ASN A N 1
ATOM 617 C CA . ASN A 1 83 ? -11.405 -23.276 -8.801 1.00 75.69 83 ASN A CA 1
ATOM 618 C C . ASN A 1 83 ? -11.804 -21.792 -8.672 1.00 75.69 83 ASN A C 1
ATOM 620 O O . ASN A 1 83 ? -11.859 -21.285 -7.545 1.00 75.69 83 ASN A O 1
ATOM 624 N N . GLY A 1 84 ? -12.072 -21.098 -9.783 1.00 73.75 84 GLY A N 1
ATOM 625 C CA . GLY A 1 84 ? -12.264 -19.636 -9.812 1.00 73.75 84 GLY A CA 1
ATOM 626 C C . GLY A 1 84 ? -13.246 -19.114 -8.754 1.00 73.75 84 GLY A C 1
ATOM 627 O O . GLY A 1 84 ? -12.897 -18.236 -7.965 1.00 73.75 84 GLY A O 1
ATOM 628 N N . GLU A 1 85 ? -14.411 -19.752 -8.636 1.00 77.19 85 GLU A N 1
ATOM 629 C CA . GLU A 1 85 ? -15.453 -19.409 -7.655 1.00 77.19 85 GLU A CA 1
ATOM 630 C C . GLU A 1 85 ? -14.952 -19.463 -6.202 1.00 77.19 85 GLU A C 1
ATOM 632 O O . GLU A 1 85 ? -15.217 -18.569 -5.400 1.00 77.19 85 GLU A O 1
ATOM 637 N N . SER A 1 86 ? -14.132 -20.462 -5.860 1.00 84.50 86 SER A N 1
ATOM 638 C CA . SER A 1 86 ? -13.582 -20.603 -4.506 1.00 84.50 86 SER A CA 1
ATOM 639 C C . SER A 1 86 ? -12.515 -19.552 -4.169 1.00 84.50 86 SER A C 1
ATOM 641 O O . SER A 1 86 ? -12.267 -19.261 -2.997 1.00 84.50 86 SER A O 1
ATOM 643 N N . ARG A 1 87 ? -11.856 -18.957 -5.175 1.00 85.50 87 ARG A N 1
ATOM 644 C CA . ARG A 1 87 ? -10.931 -17.829 -4.967 1.00 85.50 87 ARG A CA 1
ATOM 645 C C . ARG A 1 87 ? -11.706 -16.553 -4.664 1.00 85.50 87 ARG A C 1
ATOM 647 O O . ARG A 1 87 ? -11.336 -15.843 -3.732 1.00 85.50 87 ARG A O 1
ATOM 654 N N . VAL A 1 88 ? -12.776 -16.315 -5.419 1.00 88.62 88 VAL A N 1
ATOM 655 C CA . VAL A 1 88 ? -13.666 -15.161 -5.260 1.00 88.62 88 VAL A CA 1
ATOM 656 C C . VAL A 1 88 ? -14.339 -15.187 -3.889 1.00 88.62 88 VAL A C 1
ATOM 658 O O . VAL A 1 88 ? -14.253 -14.205 -3.155 1.00 88.62 88 VAL A O 1
ATOM 661 N N . GLU A 1 89 ? -14.902 -16.326 -3.483 1.00 92.12 89 GLU A N 1
ATOM 662 C CA . GLU A 1 89 ? -15.555 -16.465 -2.174 1.00 92.12 89 GLU A CA 1
ATOM 663 C C . GLU A 1 89 ? -14.587 -16.190 -1.013 1.00 92.12 89 GLU A C 1
ATOM 665 O O . GLU A 1 89 ? -14.902 -15.449 -0.083 1.00 92.12 89 GLU A O 1
ATOM 670 N N . ARG A 1 90 ? -13.352 -16.710 -1.086 1.00 91.38 90 ARG A N 1
ATOM 671 C CA . ARG A 1 90 ? -12.326 -16.428 -0.067 1.00 91.38 90 ARG A CA 1
ATOM 672 C C . ARG A 1 90 ? -11.954 -14.948 -0.007 1.00 91.38 90 ARG A C 1
ATOM 674 O O . ARG A 1 90 ? -11.757 -14.431 1.093 1.00 91.38 90 ARG A O 1
ATOM 681 N N . ALA A 1 91 ? -11.857 -14.275 -1.153 1.00 90.38 91 ALA A N 1
ATOM 682 C CA . ALA A 1 91 ? -11.574 -12.843 -1.203 1.00 90.38 91 ALA A CA 1
ATOM 683 C C . ALA A 1 91 ? -12.708 -12.030 -0.555 1.00 90.38 91 ALA A C 1
ATOM 685 O O . ALA A 1 91 ? -12.444 -11.181 0.297 1.00 90.38 91 ALA A O 1
ATOM 686 N N . TRP A 1 92 ? -13.970 -12.344 -0.866 1.00 93.44 92 TRP A N 1
ATOM 687 C CA . TRP A 1 92 ? -15.132 -11.688 -0.255 1.00 93.44 92 TRP A CA 1
ATOM 688 C C . TRP A 1 92 ? -15.267 -11.961 1.242 1.00 93.44 92 TRP A C 1
ATOM 690 O O . TRP A 1 92 ? -15.573 -11.044 2.012 1.00 93.44 92 TRP A O 1
ATOM 700 N N . ALA A 1 93 ? -14.996 -13.190 1.678 1.00 95.62 93 ALA A N 1
ATOM 701 C CA . ALA A 1 93 ? -14.961 -13.539 3.092 1.00 95.62 93 ALA A CA 1
ATOM 702 C C . ALA A 1 93 ? -13.874 -12.743 3.835 1.00 95.62 93 ALA A C 1
ATOM 704 O O . ALA A 1 93 ? -14.128 -12.208 4.917 1.00 95.62 93 ALA A O 1
ATOM 705 N N . HIS A 1 94 ? -12.684 -12.598 3.239 1.00 94.56 94 HIS A N 1
ATOM 706 C CA . HIS A 1 94 ? -11.602 -11.790 3.802 1.00 94.56 94 HIS A CA 1
ATOM 707 C C . HIS A 1 94 ? -11.963 -10.298 3.858 1.00 94.56 94 HIS A C 1
ATOM 709 O O . HIS A 1 94 ? -11.826 -9.671 4.906 1.00 94.56 94 HIS A O 1
ATOM 715 N N . TRP A 1 95 ? -12.514 -9.737 2.778 1.00 95.69 95 TRP A N 1
ATOM 716 C CA . TRP A 1 95 ? -13.006 -8.355 2.744 1.00 95.69 95 TRP A CA 1
ATOM 717 C C . TRP A 1 95 ? -14.077 -8.083 3.808 1.00 95.69 95 TRP A C 1
ATOM 719 O O . TRP A 1 95 ? -14.059 -7.053 4.484 1.00 95.69 95 TRP A O 1
ATOM 729 N N . THR A 1 96 ? -14.981 -9.042 4.007 1.00 96.94 96 THR A N 1
ATOM 730 C CA . THR A 1 96 ? -16.011 -8.976 5.048 1.00 96.94 96 THR A CA 1
ATOM 731 C C . THR A 1 96 ? -15.393 -9.010 6.443 1.00 96.94 96 THR A C 1
ATOM 733 O O . THR A 1 96 ? -15.771 -8.209 7.297 1.00 96.94 96 THR A O 1
ATOM 736 N N . LYS A 1 97 ? -14.395 -9.874 6.664 1.00 96.50 97 LYS A N 1
ATOM 737 C CA . LYS A 1 97 ? -13.642 -9.964 7.924 1.00 96.50 97 LYS A CA 1
ATOM 738 C C . LYS A 1 97 ? -12.904 -8.665 8.271 1.00 96.50 97 LYS A C 1
ATOM 740 O O . LYS A 1 97 ? -12.808 -8.338 9.449 1.00 96.50 97 LYS A O 1
ATOM 745 N N . LEU A 1 98 ? -12.419 -7.922 7.275 1.00 94.94 98 LEU A N 1
ATOM 746 C CA . LEU A 1 98 ? -11.791 -6.605 7.463 1.00 94.94 98 LEU A CA 1
ATOM 747 C C . LEU A 1 98 ? -12.788 -5.482 7.802 1.00 94.94 98 LEU A C 1
ATOM 749 O O . LEU A 1 98 ? -12.368 -4.354 8.036 1.00 94.94 98 LEU A O 1
ATOM 753 N N . GLY A 1 99 ? -14.095 -5.761 7.823 1.00 96.69 99 GLY A N 1
ATOM 754 C CA . GLY A 1 99 ? -15.126 -4.773 8.144 1.00 96.69 99 GLY A CA 1
ATOM 755 C C . GLY A 1 99 ? -15.660 -3.990 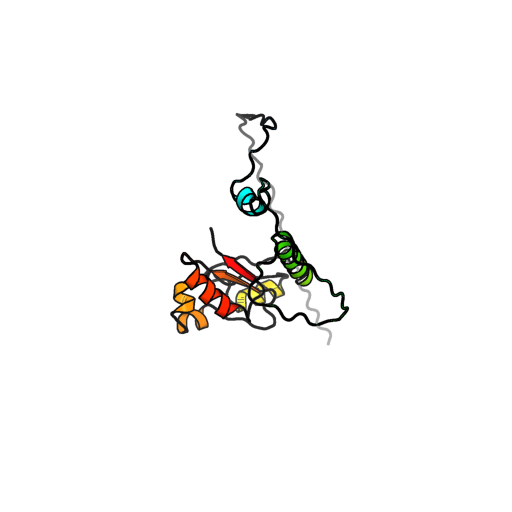6.943 1.00 96.69 99 GLY A C 1
ATOM 756 O O . GLY A 1 99 ? -16.451 -3.075 7.139 1.00 96.69 99 GLY A O 1
ATOM 757 N N . ARG A 1 100 ? -15.298 -4.371 5.706 1.00 97.06 100 ARG A N 1
ATOM 758 C CA . ARG A 1 100 ? -15.770 -3.741 4.454 1.00 97.06 100 ARG A CA 1
ATOM 759 C C . ARG A 1 100 ? -15.518 -2.220 4.415 1.00 97.06 100 ARG A C 1
ATOM 761 O O . ARG A 1 100 ? -16.479 -1.462 4.250 1.00 97.06 100 ARG A O 1
ATOM 768 N N . PRO A 1 101 ? -14.257 -1.772 4.563 1.00 97.38 101 PRO A N 1
ATOM 769 C CA . PRO A 1 101 ? -13.931 -0.352 4.664 1.00 97.38 101 PRO A CA 1
ATOM 770 C C . PRO A 1 101 ? -14.426 0.423 3.433 1.00 97.38 101 PRO A C 1
ATOM 772 O O . PRO A 1 101 ? -14.265 -0.020 2.296 1.00 97.38 101 PRO A O 1
ATOM 775 N N . ARG A 1 102 ? -15.049 1.582 3.663 1.00 97.75 102 ARG A N 1
ATOM 776 C CA . ARG A 1 102 ? -15.617 2.471 2.635 1.00 97.75 102 ARG A CA 1
ATOM 777 C C . ARG A 1 102 ? -14.816 3.758 2.488 1.00 97.75 102 ARG A C 1
ATOM 779 O O . ARG A 1 102 ? -14.745 4.302 1.390 1.00 97.75 102 ARG A O 1
ATOM 786 N N . LEU A 1 103 ? -14.234 4.246 3.580 1.00 98.44 103 LEU A N 1
ATOM 787 C CA . LEU A 1 103 ? -13.375 5.426 3.598 1.00 98.44 103 LEU A CA 1
ATOM 788 C C . LEU A 1 103 ? -11.912 4.986 3.531 1.00 98.44 103 LEU A C 1
ATOM 790 O O . LEU A 1 103 ? -11.304 4.651 4.548 1.00 98.44 103 LEU A O 1
ATOM 794 N N . ILE A 1 104 ? -11.367 4.959 2.316 1.00 98.50 104 ILE A N 1
ATOM 795 C CA . ILE A 1 104 ? -10.024 4.447 2.032 1.00 98.50 104 ILE A CA 1
ATOM 796 C C . ILE A 1 104 ? -9.132 5.609 1.593 1.00 98.50 104 ILE A C 1
ATOM 798 O O . ILE A 1 104 ? -9.472 6.336 0.661 1.00 98.50 104 ILE A O 1
ATOM 802 N N . VAL A 1 105 ? -7.993 5.791 2.261 1.00 98.62 105 VAL A N 1
ATOM 803 C CA . VAL A 1 105 ? -6.994 6.796 1.861 1.00 98.62 105 VAL A CA 1
ATOM 804 C C . VAL A 1 105 ? -6.315 6.340 0.575 1.00 98.62 105 VAL A C 1
ATOM 806 O O . VAL A 1 105 ? -5.732 5.258 0.556 1.00 98.62 105 VAL A O 1
ATOM 809 N N . ALA A 1 106 ? -6.395 7.156 -0.476 1.00 98.38 106 ALA A N 1
ATOM 810 C CA . ALA A 1 106 ? -5.792 6.877 -1.776 1.00 98.38 106 ALA A CA 1
ATOM 811 C C . ALA A 1 106 ? -4.249 6.879 -1.721 1.00 98.38 106 ALA A C 1
ATOM 813 O O . ALA A 1 106 ? -3.679 7.593 -0.894 1.00 98.38 106 ALA A O 1
ATOM 814 N N . PRO A 1 107 ? -3.572 6.135 -2.613 1.00 98.25 107 PRO A N 1
ATOM 815 C CA . PRO A 1 107 ? -2.118 6.154 -2.720 1.00 98.25 107 PRO A CA 1
ATOM 816 C C . PRO A 1 107 ? -1.640 7.489 -3.300 1.00 98.25 107 PRO A C 1
ATOM 818 O O . PRO A 1 107 ? -2.049 7.893 -4.387 1.00 98.25 107 PRO A O 1
ATOM 821 N N . MET A 1 108 ? -0.749 8.174 -2.585 1.00 97.94 108 MET A N 1
ATOM 822 C CA . MET A 1 108 ? -0.116 9.417 -3.031 1.00 97.94 108 MET A CA 1
ATOM 823 C C . MET A 1 108 ? 1.375 9.378 -2.692 1.00 97.94 108 MET A C 1
ATOM 825 O O . MET A 1 108 ? 1.737 9.195 -1.527 1.00 97.94 108 MET A O 1
ATOM 829 N N . VAL A 1 109 ? 2.225 9.545 -3.707 1.00 96.12 109 VAL A N 1
ATOM 830 C CA . VAL A 1 109 ? 3.682 9.679 -3.537 1.00 96.12 109 VAL A CA 1
ATOM 831 C C . VAL A 1 109 ? 3.986 10.944 -2.725 1.00 96.12 109 VAL A C 1
ATOM 833 O O . VAL A 1 109 ? 3.297 11.954 -2.895 1.00 96.12 109 VAL A O 1
ATOM 836 N N . ASP A 1 110 ? 4.967 10.857 -1.824 1.00 93.56 110 ASP A N 1
ATOM 837 C CA . ASP A 1 110 ? 5.398 11.915 -0.892 1.00 93.56 110 ASP A CA 1
ATOM 838 C C . ASP A 1 110 ? 4.294 12.457 0.040 1.00 93.56 110 ASP A C 1
ATOM 840 O O . ASP A 1 110 ? 4.376 13.585 0.531 1.00 93.56 110 ASP A O 1
ATOM 844 N N . ASN A 1 111 ? 3.221 11.688 0.242 1.00 95.12 111 ASN A N 1
ATOM 845 C CA . ASN A 1 111 ? 2.088 12.104 1.068 1.00 95.12 111 ASN A CA 1
ATOM 846 C C . ASN A 1 111 ? 1.462 10.969 1.878 1.00 95.12 111 ASN A C 1
ATOM 848 O O . ASN A 1 111 ? 0.946 11.215 2.962 1.00 95.12 111 ASN A O 1
ATOM 852 N N . SER A 1 112 ? 1.415 9.741 1.355 1.00 97.38 112 SER A N 1
ATOM 853 C CA . SER A 1 112 ? 0.716 8.624 2.010 1.00 97.38 112 SER A CA 1
ATOM 854 C C . SER A 1 112 ? 1.601 7.818 2.956 1.00 97.38 112 SER A C 1
ATOM 856 O O . SER A 1 112 ? 1.328 6.641 3.169 1.00 97.38 112 SER A O 1
ATOM 858 N N . GLU A 1 113 ? 2.655 8.398 3.529 1.00 98.00 113 GLU A N 1
ATOM 859 C CA . GLU A 1 113 ? 3.550 7.742 4.488 1.00 98.00 113 GLU A CA 1
ATOM 860 C C . GLU A 1 113 ? 2.834 7.466 5.821 1.00 98.00 113 GLU A C 1
ATOM 862 O O . GLU A 1 113 ? 1.757 7.997 6.111 1.00 98.00 113 GLU A O 1
ATOM 867 N N . LEU A 1 114 ? 3.441 6.631 6.671 1.00 98.50 114 LEU A N 1
ATOM 868 C CA . LEU A 1 114 ? 2.836 6.176 7.927 1.00 98.50 114 LEU A CA 1
ATOM 869 C C . LEU A 1 114 ? 2.233 7.313 8.784 1.00 98.50 114 LEU A C 1
ATOM 871 O O . LEU A 1 114 ? 1.081 7.175 9.198 1.00 98.50 114 LEU A O 1
ATOM 875 N N . PRO A 1 115 ? 2.915 8.452 9.028 1.00 98.25 115 PRO A N 1
ATOM 876 C CA . PRO A 1 115 ? 2.338 9.532 9.829 1.00 98.25 115 PRO A CA 1
ATOM 877 C C . PRO A 1 115 ? 1.032 10.095 9.252 1.00 98.25 115 PRO A C 1
ATOM 879 O O . PRO A 1 115 ? 0.101 10.380 10.007 1.00 98.25 115 PRO A O 1
ATOM 882 N N . PHE A 1 116 ? 0.937 10.225 7.926 1.00 98.50 116 PHE A N 1
ATOM 883 C CA . PHE A 1 116 ? -0.264 10.724 7.261 1.00 98.50 116 PHE A CA 1
ATOM 884 C C . PHE A 1 116 ? -1.407 9.714 7.336 1.00 98.50 116 PHE A C 1
ATOM 886 O O . PHE A 1 116 ? -2.525 10.077 7.696 1.00 98.50 116 PHE A O 1
ATOM 893 N N . ARG A 1 117 ? -1.131 8.426 7.098 1.00 98.69 117 ARG A N 1
ATOM 894 C CA . ARG A 1 117 ? -2.153 7.373 7.221 1.00 98.69 117 ARG A CA 1
ATOM 895 C C . ARG A 1 117 ? -2.714 7.303 8.639 1.00 98.69 117 ARG A C 1
ATOM 897 O O . ARG A 1 117 ? -3.931 7.261 8.811 1.00 98.69 117 ARG A O 1
ATOM 904 N N . LEU A 1 118 ? -1.858 7.384 9.661 1.00 98.69 118 LEU A N 1
ATOM 905 C CA . LEU A 1 118 ? -2.290 7.438 11.063 1.00 98.69 118 LEU A CA 1
ATOM 906 C C . LEU A 1 118 ? -3.137 8.683 11.363 1.00 98.69 118 LEU A C 1
ATOM 908 O O . LEU A 1 118 ? -4.129 8.594 12.093 1.00 98.69 118 LEU A O 1
ATOM 912 N N . LEU A 1 119 ? -2.790 9.833 10.777 1.00 98.50 119 LEU A N 1
ATOM 913 C CA . LEU A 1 119 ? -3.600 11.044 10.877 1.00 98.50 119 LEU A CA 1
ATOM 914 C C . LEU A 1 119 ? -4.986 10.830 10.258 1.00 98.50 119 LEU A C 1
ATOM 916 O O . LEU A 1 119 ? -5.988 11.096 10.915 1.00 98.50 119 LEU A O 1
ATOM 920 N N . CYS A 1 120 ? -5.067 10.305 9.036 1.00 98.56 120 CYS A N 1
ATOM 921 C CA . CYS A 1 120 ? -6.338 10.019 8.372 1.00 98.56 120 CYS A CA 1
ATOM 922 C C . CYS A 1 120 ? -7.197 9.026 9.164 1.00 98.56 120 CYS A C 1
ATOM 924 O O . CYS A 1 120 ? -8.401 9.241 9.309 1.00 98.56 120 CYS A O 1
ATOM 926 N N . ARG A 1 121 ? -6.591 7.984 9.748 1.00 98.31 121 ARG A N 1
ATOM 927 C CA . ARG A 1 121 ? -7.283 7.026 10.629 1.00 98.31 121 ARG A CA 1
ATOM 928 C C . ARG A 1 121 ? -7.890 7.711 11.848 1.00 98.31 121 ARG A C 1
ATOM 930 O O . ARG A 1 121 ? -9.045 7.460 12.180 1.00 98.31 121 ARG A O 1
ATOM 937 N N . LYS A 1 122 ? -7.166 8.653 12.464 1.00 98.25 122 LYS A N 1
ATOM 938 C CA . LYS A 1 122 ? -7.687 9.474 13.572 1.00 98.25 122 LYS A CA 1
ATOM 939 C C . LYS A 1 122 ? -8.934 10.281 13.177 1.00 98.25 122 LYS A C 1
ATOM 941 O O . LYS A 1 122 ? -9.752 10.577 14.044 1.00 98.25 122 LYS A O 1
ATOM 946 N N . TYR A 1 123 ? -9.089 10.610 11.895 1.00 98.38 123 TYR A N 1
ATOM 947 C CA . TYR A 1 123 ? -10.240 11.337 11.348 1.00 98.38 123 TYR A CA 1
ATOM 948 C C . TYR A 1 123 ? -11.267 10.447 10.630 1.00 98.38 123 TYR A C 1
ATOM 950 O O . TYR A 1 123 ? -12.155 10.966 9.959 1.00 98.38 123 TYR A O 1
ATOM 958 N N . GLY A 1 124 ? -11.195 9.124 10.805 1.00 97.94 124 GLY A N 1
ATOM 959 C CA . GLY A 1 124 ? -12.233 8.198 10.349 1.00 97.94 124 GLY A CA 1
ATOM 960 C C . GLY A 1 124 ? -11.927 7.442 9.058 1.00 97.94 124 GLY A C 1
ATOM 961 O O . GLY A 1 124 ? -12.834 6.813 8.520 1.00 97.94 124 GLY A O 1
ATOM 962 N N . ALA A 1 125 ? -10.688 7.461 8.558 1.00 98.44 125 ALA A N 1
ATOM 963 C CA . ALA A 1 125 ? -10.297 6.515 7.517 1.00 98.44 125 ALA A CA 1
ATOM 964 C C . ALA A 1 125 ? -10.322 5.077 8.056 1.00 98.44 125 ALA A C 1
ATOM 966 O O . ALA A 1 125 ? -9.746 4.777 9.104 1.00 98.44 125 ALA A O 1
ATOM 967 N N . GLU A 1 126 ? -10.972 4.189 7.313 1.00 98.44 126 GLU A N 1
ATOM 968 C CA . GLU A 1 126 ? -11.177 2.788 7.683 1.00 98.44 126 GLU A CA 1
ATOM 969 C C . GLU A 1 126 ? -10.084 1.887 7.103 1.00 98.44 126 GLU A C 1
ATOM 971 O O . GLU A 1 126 ? -9.781 0.848 7.676 1.00 98.44 126 GLU A O 1
ATOM 976 N N . ALA A 1 127 ? -9.458 2.290 5.998 1.00 98.44 127 ALA A N 1
ATOM 977 C CA . ALA A 1 127 ? -8.277 1.653 5.425 1.00 98.44 127 ALA A CA 1
ATOM 978 C C . ALA A 1 127 ? -7.398 2.698 4.728 1.00 98.44 127 ALA A C 1
ATOM 980 O O . ALA A 1 127 ? -7.816 3.838 4.508 1.00 98.44 127 ALA A O 1
ATOM 981 N N . ALA A 1 128 ? -6.172 2.322 4.380 1.00 98.69 128 ALA A N 1
ATOM 982 C CA . ALA A 1 128 ? -5.257 3.216 3.687 1.00 98.69 128 ALA A CA 1
ATOM 983 C C . ALA A 1 128 ? -4.341 2.452 2.735 1.00 98.69 128 ALA A C 1
ATOM 985 O O . ALA A 1 128 ? -3.946 1.321 3.023 1.00 98.69 128 ALA A O 1
ATOM 986 N N . TYR A 1 129 ? -3.986 3.105 1.633 1.00 98.75 129 TYR A N 1
ATOM 987 C CA . TYR A 1 129 ? -2.896 2.685 0.766 1.00 98.75 129 TYR A CA 1
ATOM 988 C C . TYR A 1 129 ? -1.562 3.286 1.220 1.00 98.75 129 TYR A C 1
ATOM 990 O O . TYR A 1 129 ? -1.519 4.392 1.759 1.00 98.75 129 TYR A O 1
ATOM 998 N N . THR A 1 130 ? -0.463 2.577 0.969 1.00 98.75 130 THR A N 1
ATOM 999 C CA . THR A 1 130 ? 0.888 3.163 0.973 1.00 98.75 130 THR A CA 1
ATOM 1000 C C . THR A 1 130 ? 1.054 4.184 -0.161 1.00 98.75 130 THR A C 1
ATOM 1002 O O . THR A 1 130 ? 0.217 4.234 -1.066 1.00 98.75 130 THR A O 1
ATOM 1005 N N . PRO A 1 131 ? 2.162 4.951 -0.201 1.00 98.38 131 PRO A N 1
ATOM 1006 C CA . PRO A 1 131 ? 2.606 5.550 -1.454 1.00 98.38 131 PRO A CA 1
ATOM 1007 C C . PRO A 1 131 ? 2.758 4.474 -2.542 1.00 98.38 131 PRO A C 1
ATOM 1009 O O . PRO A 1 131 ? 2.915 3.287 -2.235 1.00 98.38 131 PRO A O 1
ATOM 1012 N N . MET A 1 132 ? 2.723 4.885 -3.810 1.00 98.25 132 MET A N 1
ATOM 1013 C CA . MET A 1 132 ? 3.019 3.985 -4.926 1.00 98.25 132 MET A CA 1
ATOM 1014 C C . MET A 1 132 ? 4.502 3.595 -4.881 1.00 98.25 132 MET A C 1
ATOM 1016 O O . MET A 1 132 ? 5.376 4.441 -5.069 1.00 98.25 132 MET A O 1
ATOM 1020 N N . LEU A 1 133 ? 4.787 2.315 -4.648 1.00 98.38 133 LEU A N 1
ATOM 1021 C CA . LEU A 1 133 ? 6.151 1.801 -4.538 1.00 98.38 133 LEU A CA 1
ATOM 1022 C C . LEU A 1 133 ? 6.628 1.239 -5.877 1.00 98.38 133 LEU A C 1
ATOM 1024 O O . LEU A 1 133 ? 5.921 0.475 -6.531 1.00 98.38 133 LEU A O 1
ATOM 1028 N N . HIS A 1 134 ? 7.864 1.533 -6.273 1.00 98.12 134 HIS A N 1
ATOM 1029 C CA . HIS A 1 134 ? 8.433 0.916 -7.470 1.00 98.12 134 HIS A CA 1
ATOM 1030 C C . HIS A 1 134 ? 8.935 -0.496 -7.159 1.00 98.12 134 HIS A C 1
ATOM 1032 O O . HIS A 1 134 ? 9.967 -0.653 -6.510 1.00 98.12 134 HIS A O 1
ATOM 1038 N N . SER A 1 135 ? 8.258 -1.529 -7.671 1.00 98.31 135 SER A N 1
ATOM 1039 C CA . SER A 1 135 ? 8.540 -2.953 -7.384 1.00 98.31 135 SER A CA 1
ATOM 1040 C C . SER A 1 135 ? 10.020 -3.340 -7.529 1.00 98.31 135 SER A C 1
ATOM 1042 O O . SER A 1 135 ? 10.608 -3.922 -6.616 1.00 98.31 135 SER A O 1
ATOM 1044 N N . ARG A 1 136 ? 10.659 -2.949 -8.640 1.00 98.12 136 ARG A N 1
ATOM 1045 C CA . ARG A 1 136 ? 12.095 -3.178 -8.872 1.00 98.12 136 ARG A CA 1
ATOM 1046 C C . ARG A 1 136 ? 12.994 -2.527 -7.820 1.00 98.12 136 ARG A C 1
ATOM 1048 O O . ARG A 1 136 ? 13.792 -3.216 -7.192 1.00 98.12 136 ARG A O 1
ATOM 1055 N N . ILE A 1 137 ? 12.839 -1.221 -7.585 1.00 98.00 137 ILE A N 1
ATOM 1056 C CA . ILE A 1 137 ? 13.662 -0.480 -6.614 1.00 98.00 137 ILE A CA 1
ATOM 1057 C C . ILE A 1 137 ? 13.417 -1.016 -5.198 1.00 98.00 137 ILE A C 1
ATOM 1059 O O . ILE A 1 137 ? 14.358 -1.216 -4.437 1.00 98.00 137 ILE A O 1
ATOM 1063 N N . PHE A 1 138 ? 12.165 -1.323 -4.861 1.00 98.25 138 PHE A N 1
ATOM 1064 C CA . PHE A 1 138 ? 11.777 -1.916 -3.585 1.00 98.25 138 PHE A CA 1
ATOM 1065 C C . PHE A 1 138 ? 12.466 -3.260 -3.317 1.00 98.25 138 PHE A C 1
ATOM 1067 O O . PHE A 1 138 ? 12.845 -3.568 -2.181 1.00 98.25 138 PHE A O 1
ATOM 1074 N N . THR A 1 139 ? 12.653 -4.052 -4.369 1.00 97.69 139 THR A N 1
ATOM 1075 C CA . THR A 1 139 ? 13.297 -5.364 -4.313 1.00 97.69 139 THR A CA 1
ATOM 1076 C C . THR A 1 139 ? 14.821 -5.242 -4.237 1.00 97.69 139 THR A C 1
ATOM 1078 O O . THR A 1 139 ? 15.452 -5.808 -3.341 1.00 97.69 139 THR A O 1
ATOM 1081 N N . GLU A 1 140 ? 15.430 -4.449 -5.113 1.00 97.44 140 GLU A N 1
ATOM 1082 C CA . GLU A 1 140 ? 16.889 -4.345 -5.231 1.00 97.44 140 GLU A CA 1
ATOM 1083 C C . GLU A 1 140 ? 17.520 -3.465 -4.135 1.00 97.44 140 GLU A C 1
ATOM 1085 O O . GLU A 1 140 ? 18.638 -3.723 -3.693 1.00 97.44 140 GLU A O 1
ATOM 1090 N N . ASN A 1 141 ? 16.813 -2.434 -3.661 1.00 98.00 141 ASN A N 1
ATOM 1091 C CA . ASN A 1 141 ? 17.369 -1.401 -2.790 1.00 98.00 141 ASN A CA 1
ATOM 1092 C C . ASN A 1 141 ? 16.715 -1.407 -1.399 1.00 98.00 141 ASN A C 1
ATOM 1094 O O . ASN A 1 141 ? 15.610 -0.909 -1.184 1.00 98.00 141 ASN A O 1
ATOM 1098 N N . GLU A 1 142 ? 17.440 -1.946 -0.418 1.00 97.44 142 GLU A N 1
ATOM 1099 C CA . GLU A 1 142 ? 17.012 -1.962 0.985 1.00 97.44 142 GLU A CA 1
ATOM 1100 C C . GLU A 1 142 ? 16.852 -0.570 1.594 1.00 97.44 142 GLU A C 1
ATOM 1102 O O . GLU A 1 142 ? 15.907 -0.338 2.346 1.00 97.44 142 GLU A O 1
ATOM 1107 N N . LYS A 1 143 ? 17.729 0.374 1.243 1.00 97.69 143 LYS A N 1
ATOM 1108 C CA . LYS A 1 143 ? 17.638 1.745 1.745 1.00 97.69 143 LYS A CA 1
ATOM 1109 C C . LYS A 1 143 ? 16.331 2.399 1.296 1.00 97.69 143 LYS A C 1
ATOM 1111 O O . LYS A 1 143 ? 15.638 2.957 2.136 1.00 97.69 143 LYS A O 1
ATOM 1116 N N . TYR A 1 144 ? 15.988 2.284 0.013 1.00 96.88 144 TYR A N 1
ATOM 1117 C CA . TYR A 1 144 ? 14.717 2.781 -0.525 1.00 96.88 144 TYR A CA 1
ATOM 1118 C C . TYR A 1 144 ? 13.528 2.118 0.176 1.00 96.88 144 TYR A C 1
ATOM 1120 O O . TYR A 1 144 ? 12.649 2.803 0.682 1.00 96.88 144 TYR A O 1
ATOM 1128 N N . ARG A 1 145 ? 13.538 0.785 0.302 1.00 97.19 145 ARG A N 1
ATOM 1129 C CA . ARG A 1 145 ? 12.473 0.046 0.991 1.00 97.19 145 ARG A CA 1
ATOM 1130 C C . ARG A 1 145 ? 12.254 0.527 2.427 1.00 97.19 145 ARG A C 1
ATOM 1132 O O . ARG A 1 145 ? 11.116 0.750 2.812 1.00 97.19 145 ARG A O 1
ATOM 1139 N N . ASN A 1 146 ? 13.321 0.719 3.197 1.00 96.19 146 ASN A N 1
ATOM 1140 C CA . ASN A 1 146 ? 13.219 1.158 4.591 1.00 96.19 146 ASN A CA 1
ATOM 1141 C C . ASN A 1 146 ? 12.803 2.635 4.732 1.00 96.19 146 ASN A C 1
ATOM 1143 O O . ASN A 1 146 ? 12.342 3.034 5.798 1.00 96.19 146 ASN A O 1
ATOM 1147 N N . GLN A 1 147 ? 12.995 3.446 3.687 1.00 95.31 147 GLN A N 1
ATOM 1148 C CA . GLN A 1 147 ? 12.594 4.854 3.652 1.00 95.31 147 GLN A CA 1
ATOM 1149 C C . GLN A 1 147 ? 11.124 5.006 3.249 1.00 95.31 147 GLN A C 1
ATOM 1151 O O . GLN A 1 147 ? 10.358 5.638 3.972 1.00 95.31 147 GLN A O 1
ATOM 1156 N N . GLU A 1 148 ? 10.726 4.372 2.147 1.00 96.44 148 GLU A N 1
ATOM 1157 C CA . GLU A 1 148 ? 9.394 4.541 1.555 1.00 96.44 148 GLU A CA 1
ATOM 1158 C C . GLU A 1 148 ? 8.325 3.650 2.197 1.00 96.44 148 GLU A C 1
ATOM 1160 O O . GLU A 1 148 ? 7.133 3.961 2.168 1.00 96.44 148 GLU A O 1
ATOM 1165 N N . PHE A 1 149 ? 8.730 2.526 2.797 1.00 97.94 149 PHE A N 1
ATOM 1166 C CA . PHE A 1 149 ? 7.809 1.586 3.420 1.00 97.94 149 PHE A CA 1
ATOM 1167 C C . PHE A 1 149 ? 8.067 1.442 4.915 1.00 97.94 149 PHE A C 1
ATOM 1169 O O . PHE A 1 149 ? 8.982 0.762 5.375 1.00 97.94 149 PHE A O 1
ATOM 1176 N N . THR A 1 150 ? 7.173 2.054 5.683 1.00 97.81 150 THR A N 1
ATOM 1177 C CA . THR A 1 150 ? 7.076 1.909 7.134 1.00 97.81 150 THR A CA 1
ATOM 1178 C C . THR A 1 150 ? 5.626 1.631 7.517 1.00 97.81 150 THR A C 1
ATOM 1180 O O . THR A 1 150 ? 4.701 2.108 6.857 1.00 97.81 150 THR A O 1
ATOM 1183 N N . THR A 1 151 ? 5.415 0.837 8.568 1.00 98.44 151 THR A N 1
ATOM 1184 C CA . THR A 1 151 ? 4.082 0.507 9.093 1.00 98.44 151 THR A CA 1
ATOM 1185 C C . THR A 1 151 ? 4.131 0.201 10.595 1.00 98.44 151 THR A C 1
ATOM 1187 O O . THR A 1 151 ? 5.210 0.025 11.165 1.00 98.44 151 THR A O 1
ATOM 1190 N N . CYS A 1 152 ? 2.968 0.134 11.242 1.00 98.12 152 CYS A N 1
ATOM 1191 C CA . CYS A 1 152 ? 2.797 -0.293 12.629 1.00 98.12 152 CYS A CA 1
ATOM 1192 C C . CYS A 1 152 ? 1.483 -1.079 12.800 1.00 98.12 152 CYS A C 1
ATOM 1194 O O . CYS A 1 152 ? 0.719 -1.258 11.853 1.00 98.12 152 CYS A O 1
ATOM 1196 N N . LYS A 1 153 ? 1.206 -1.581 14.009 1.00 96.88 153 LYS A N 1
ATOM 1197 C CA . LYS A 1 153 ? 0.021 -2.424 14.267 1.00 96.88 153 LYS A CA 1
ATOM 1198 C C . LYS A 1 153 ? -1.293 -1.670 14.054 1.00 96.88 153 LYS A C 1
ATOM 1200 O O . LYS A 1 153 ? -2.277 -2.258 13.618 1.00 96.88 153 LYS A O 1
ATOM 1205 N N . GLU A 1 154 ? -1.288 -0.381 14.359 1.00 97.38 154 GLU A N 1
ATOM 1206 C CA . GLU A 1 154 ? -2.423 0.533 14.257 1.00 97.38 154 GLU A CA 1
ATOM 1207 C C . GLU A 1 154 ? -2.718 0.938 12.807 1.00 97.38 154 GLU A C 1
ATOM 1209 O O . GLU A 1 154 ? -3.776 1.493 12.524 1.00 97.38 154 GLU A O 1
ATOM 1214 N N . ASP A 1 155 ? -1.803 0.653 11.877 1.00 97.94 155 ASP A N 1
ATOM 1215 C CA . ASP A 1 155 ? -1.944 1.022 10.473 1.00 97.94 155 ASP A CA 1
ATOM 1216 C C . ASP A 1 155 ? -2.734 -0.007 9.651 1.00 97.94 155 ASP A C 1
ATOM 1218 O O . ASP A 1 155 ? -2.712 0.028 8.427 1.00 97.94 155 ASP A O 1
ATOM 1222 N N . ARG A 1 156 ? -3.451 -0.933 10.293 1.00 97.75 156 ARG A N 1
ATOM 1223 C CA . ARG A 1 156 ? -4.284 -1.929 9.604 1.00 97.75 156 ARG A CA 1
ATOM 1224 C C . ARG A 1 156 ? -5.767 -1.539 9.629 1.00 97.75 156 ARG A C 1
ATOM 1226 O O . ARG A 1 156 ? -6.221 -1.014 10.646 1.00 97.75 156 ARG A O 1
ATOM 1233 N N . PRO A 1 157 ? -6.543 -1.816 8.560 1.00 98.31 157 PRO A N 1
ATOM 1234 C CA . PRO A 1 157 ? -6.156 -2.492 7.314 1.00 98.31 157 PRO A CA 1
ATOM 1235 C C . PRO A 1 157 ? -5.263 -1.654 6.382 1.00 98.31 157 PRO A C 1
ATOM 1237 O O . PRO A 1 157 ? -5.579 -0.487 6.132 1.00 98.31 157 PRO A O 1
ATOM 1240 N N . LEU A 1 158 ? -4.181 -2.245 5.862 1.00 98.69 158 LEU A N 1
ATOM 1241 C CA . LEU A 1 158 ? -3.182 -1.595 4.998 1.00 98.69 158 LEU A CA 1
ATOM 1242 C C . LEU A 1 158 ? -3.109 -2.258 3.625 1.00 98.69 158 LEU A C 1
ATOM 1244 O O . LEU A 1 158 ? -2.930 -3.475 3.532 1.00 98.69 158 LEU A O 1
ATOM 1248 N N . PHE A 1 159 ? -3.156 -1.456 2.566 1.00 98.56 159 PHE A N 1
ATOM 1249 C CA . PHE A 1 159 ? -2.984 -1.919 1.191 1.00 98.56 159 PHE A CA 1
ATOM 1250 C C . PHE A 1 159 ? -1.662 -1.384 0.639 1.00 98.56 159 PHE A C 1
ATOM 1252 O O . PHE A 1 159 ? -1.378 -0.192 0.743 1.00 98.56 159 PHE A O 1
ATOM 1259 N N . VAL A 1 160 ? -0.831 -2.256 0.076 1.00 98.75 160 VAL A N 1
ATOM 1260 C CA . VAL A 1 160 ? 0.454 -1.855 -0.510 1.00 98.75 160 VAL A CA 1
ATOM 1261 C C . VAL A 1 160 ? 0.315 -1.813 -2.017 1.00 98.75 160 VAL A C 1
ATOM 1263 O O . VAL A 1 160 ? 0.039 -2.840 -2.629 1.00 98.75 160 VAL A O 1
ATOM 1266 N N . GLN A 1 161 ? 0.525 -0.642 -2.610 1.00 98.75 161 GLN A N 1
ATOM 1267 C CA . GLN A 1 161 ? 0.449 -0.4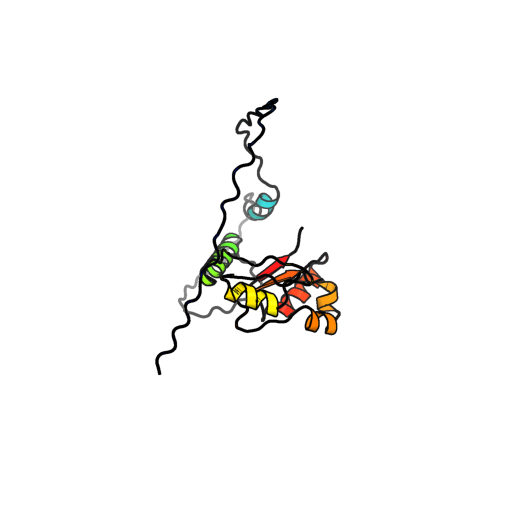71 -4.056 1.00 98.75 161 GLN A CA 1
ATOM 1268 C C . GLN A 1 161 ? 1.843 -0.489 -4.683 1.00 98.75 161 GLN A C 1
ATOM 1270 O O . GLN A 1 161 ? 2.727 0.264 -4.268 1.00 98.75 161 GLN A O 1
ATOM 1275 N N . PHE A 1 162 ? 2.012 -1.296 -5.730 1.00 98.69 162 PHE A N 1
ATOM 1276 C CA . PHE A 1 162 ? 3.212 -1.292 -6.559 1.00 98.69 162 PHE A CA 1
ATOM 1277 C C . PHE A 1 162 ? 2.935 -0.752 -7.959 1.00 98.69 162 PHE A C 1
ATOM 1279 O O . PHE A 1 162 ? 1.934 -1.104 -8.580 1.00 98.69 162 PHE A O 1
ATOM 1286 N N . CYS A 1 163 ? 3.881 0.016 -8.499 1.00 98.19 163 CYS A N 1
ATOM 1287 C CA . CYS A 1 163 ? 4.074 0.074 -9.942 1.00 98.19 163 CYS A CA 1
ATOM 1288 C C . CYS A 1 163 ? 5.059 -1.027 -10.361 1.00 98.19 163 CYS A C 1
ATOM 1290 O O . CYS A 1 163 ? 6.116 -1.246 -9.748 1.00 98.19 163 CYS A O 1
ATOM 1292 N N . ALA A 1 164 ? 4.676 -1.784 -11.383 1.00 97.38 164 ALA A N 1
ATOM 1293 C CA . ALA A 1 164 ? 5.432 -2.926 -11.865 1.00 97.38 164 ALA A CA 1
ATOM 1294 C C . ALA A 1 164 ? 5.167 -3.163 -13.348 1.00 97.38 164 ALA A C 1
ATOM 1296 O O . ALA A 1 164 ? 4.081 -2.899 -13.850 1.00 97.38 164 ALA A O 1
ATOM 1297 N N . ASN A 1 165 ? 6.176 -3.689 -14.029 1.00 96.31 165 ASN A N 1
ATOM 1298 C CA . ASN A 1 165 ? 6.126 -4.068 -15.437 1.00 96.31 165 ASN A CA 1
ATOM 1299 C C . ASN A 1 165 ? 6.695 -5.476 -15.684 1.00 96.31 165 ASN A C 1
ATOM 1301 O O . ASN A 1 165 ? 6.758 -5.913 -16.829 1.00 96.31 165 ASN A O 1
ATOM 1305 N N . ASP A 1 166 ? 7.113 -6.167 -14.622 1.00 97.94 166 ASP A N 1
ATOM 1306 C CA . ASP A 1 166 ? 7.637 -7.527 -14.653 1.00 97.94 166 ASP A CA 1
ATOM 1307 C C . ASP A 1 166 ? 6.961 -8.358 -13.542 1.00 97.94 166 ASP A C 1
ATOM 1309 O O . ASP A 1 166 ? 6.952 -7.925 -12.380 1.00 97.94 166 ASP A O 1
ATOM 1313 N N . PRO A 1 167 ? 6.358 -9.515 -13.873 1.00 98.00 167 PRO A N 1
ATOM 1314 C CA . PRO A 1 167 ? 5.592 -10.310 -12.917 1.00 98.00 167 PRO A CA 1
ATOM 1315 C C . PRO A 1 167 ? 6.461 -10.967 -11.837 1.00 98.00 167 PRO A C 1
ATOM 1317 O O . PRO A 1 167 ? 6.007 -11.099 -10.700 1.00 98.00 167 PRO A O 1
ATOM 1320 N N . GLU A 1 168 ? 7.701 -11.345 -12.151 1.00 98.25 168 GLU A N 1
ATOM 1321 C CA . GLU A 1 168 ? 8.601 -12.004 -11.199 1.00 98.25 168 GLU A CA 1
ATOM 1322 C C . GLU A 1 168 ? 9.119 -11.002 -10.163 1.00 98.25 168 GLU A C 1
ATOM 1324 O O . GLU A 1 168 ? 9.095 -11.268 -8.959 1.00 98.25 168 GLU A O 1
ATOM 1329 N N . ILE A 1 169 ? 9.492 -9.801 -10.613 1.00 98.25 169 ILE A N 1
ATOM 1330 C CA . ILE A 1 169 ? 9.886 -8.697 -9.730 1.00 98.25 169 ILE A CA 1
ATOM 1331 C C . ILE A 1 169 ? 8.713 -8.282 -8.832 1.00 98.25 169 ILE A C 1
ATOM 1333 O O . ILE A 1 169 ? 8.901 -8.039 -7.637 1.00 98.25 169 ILE A O 1
ATOM 1337 N N . LEU A 1 170 ? 7.494 -8.213 -9.377 1.00 98.62 170 LEU A N 1
ATOM 1338 C CA . LEU A 1 170 ? 6.303 -7.915 -8.582 1.00 98.62 170 LEU A CA 1
ATOM 1339 C C . LEU A 1 170 ? 6.045 -8.993 -7.523 1.00 98.62 170 LEU A C 1
ATOM 1341 O O . LEU A 1 170 ? 5.754 -8.656 -6.376 1.00 98.62 170 LEU A O 1
ATOM 1345 N N . LEU A 1 171 ? 6.170 -10.275 -7.878 1.00 98.38 171 LEU A N 1
ATOM 1346 C CA . LEU A 1 171 ? 5.994 -11.382 -6.939 1.00 98.38 171 LEU A CA 1
ATOM 1347 C C . LEU A 1 171 ? 7.017 -11.322 -5.798 1.00 98.38 171 LEU A C 1
ATOM 1349 O O . LEU A 1 171 ? 6.659 -11.530 -4.636 1.00 98.38 171 LEU A O 1
ATOM 1353 N N . GLU A 1 172 ? 8.279 -11.015 -6.101 1.00 98.44 172 GLU A N 1
ATOM 1354 C CA . GLU A 1 172 ? 9.309 -10.847 -5.076 1.00 98.44 172 GLU A CA 1
ATOM 1355 C C . GLU A 1 172 ? 9.000 -9.660 -4.150 1.00 98.44 172 GLU A C 1
ATOM 1357 O O . GLU A 1 172 ? 9.066 -9.797 -2.924 1.00 98.44 172 GLU A O 1
ATOM 1362 N N . ALA A 1 173 ? 8.596 -8.518 -4.713 1.00 98.56 173 ALA A N 1
ATOM 1363 C CA . ALA A 1 173 ? 8.191 -7.348 -3.939 1.00 98.56 173 ALA A CA 1
ATOM 1364 C C . ALA A 1 173 ? 6.978 -7.651 -3.037 1.00 98.56 173 ALA A C 1
ATOM 1366 O O . ALA A 1 173 ? 6.990 -7.312 -1.852 1.00 98.56 173 ALA A O 1
ATOM 1367 N N . ALA A 1 174 ? 5.972 -8.357 -3.563 1.00 98.50 174 ALA A N 1
ATOM 1368 C CA . ALA A 1 174 ? 4.774 -8.763 -2.833 1.00 98.50 174 ALA A CA 1
ATOM 1369 C C . ALA A 1 174 ? 5.106 -9.672 -1.638 1.00 98.50 174 ALA A C 1
ATOM 1371 O O . ALA A 1 174 ? 4.633 -9.425 -0.529 1.00 98.50 174 ALA A O 1
ATOM 1372 N N . ARG A 1 175 ? 5.989 -10.666 -1.819 1.00 98.50 175 ARG A N 1
ATOM 1373 C CA . ARG A 1 175 ? 6.451 -11.547 -0.726 1.00 98.50 175 ARG A CA 1
ATOM 1374 C C . ARG A 1 175 ? 7.126 -10.782 0.411 1.00 98.50 175 ARG A C 1
ATOM 1376 O O . ARG A 1 175 ? 7.027 -11.178 1.568 1.00 98.50 175 ARG A O 1
ATOM 1383 N N . ARG A 1 176 ? 7.810 -9.676 0.107 1.00 98.19 176 ARG A N 1
ATOM 1384 C CA . ARG A 1 176 ? 8.465 -8.839 1.126 1.00 98.19 176 ARG A CA 1
ATOM 1385 C C . ARG A 1 176 ? 7.466 -8.044 1.967 1.00 98.19 176 ARG A C 1
ATOM 1387 O O . ARG A 1 176 ? 7.771 -7.756 3.122 1.00 98.19 176 ARG A O 1
ATOM 1394 N N . VAL A 1 177 ? 6.299 -7.696 1.419 1.00 98.19 177 VAL A N 1
ATOM 1395 C CA . VAL A 1 177 ? 5.262 -6.920 2.127 1.00 98.19 177 VAL A CA 1
ATOM 1396 C C . VAL A 1 177 ? 4.128 -7.766 2.701 1.00 98.19 177 VAL A C 1
ATOM 1398 O O . VAL A 1 177 ? 3.393 -7.274 3.555 1.00 98.19 177 VAL A O 1
ATOM 1401 N N . GLU A 1 178 ? 4.004 -9.031 2.291 1.00 97.75 178 GLU A N 1
ATOM 1402 C CA . GLU A 1 178 ? 2.969 -9.973 2.742 1.00 97.75 178 GLU A CA 1
ATOM 1403 C C . GLU A 1 178 ? 2.765 -9.989 4.274 1.00 97.75 178 GLU A C 1
ATOM 1405 O O . GLU A 1 178 ? 1.618 -9.870 4.707 1.00 97.75 178 GLU A O 1
ATOM 1410 N N . PRO A 1 179 ? 3.809 -10.020 5.132 1.00 97.50 179 PRO A N 1
ATOM 1411 C CA . PRO A 1 179 ? 3.610 -10.032 6.588 1.00 97.50 179 PRO A CA 1
ATOM 1412 C C . PRO A 1 179 ? 3.064 -8.716 7.164 1.00 97.50 179 PRO A C 1
ATOM 1414 O O . PRO A 1 179 ? 2.654 -8.662 8.323 1.00 97.50 179 PRO A O 1
ATOM 1417 N N . TYR A 1 180 ? 3.106 -7.639 6.382 1.00 97.94 180 TYR A N 1
ATOM 1418 C CA . TYR A 1 180 ? 2.927 -6.265 6.844 1.00 97.94 180 TYR A CA 1
ATOM 1419 C C . TYR A 1 180 ? 1.647 -5.606 6.315 1.00 97.94 180 TYR A C 1
ATOM 1421 O O . TYR A 1 180 ? 1.254 -4.562 6.831 1.00 97.94 180 TYR A O 1
ATOM 1429 N N . CYS A 1 181 ? 0.959 -6.216 5.345 1.00 98.00 181 CYS A N 1
ATOM 1430 C CA . CYS A 1 181 ? -0.238 -5.660 4.704 1.00 98.00 181 CYS A CA 1
ATOM 1431 C C . CYS A 1 181 ? -1.414 -6.648 4.678 1.00 98.00 181 CYS A C 1
ATOM 1433 O O . CYS A 1 181 ? -1.283 -7.796 5.103 1.00 98.00 181 CYS A O 1
ATOM 1435 N N . ASP A 1 182 ? -2.591 -6.172 4.278 1.00 97.81 182 ASP A N 1
ATOM 1436 C CA . ASP A 1 182 ? -3.811 -6.967 4.094 1.00 97.81 182 ASP A CA 1
ATOM 1437 C C . ASP A 1 182 ? -4.063 -7.280 2.614 1.00 97.81 182 ASP A C 1
ATOM 1439 O O . ASP A 1 182 ? -4.627 -8.327 2.302 1.00 97.81 182 ASP A O 1
ATOM 1443 N N . TYR A 1 183 ? -3.622 -6.391 1.717 1.00 97.50 183 TYR A N 1
ATOM 1444 C CA . TYR A 1 183 ? -3.673 -6.577 0.268 1.00 97.50 183 TYR A CA 1
ATOM 1445 C C . TYR A 1 183 ? -2.456 -5.964 -0.422 1.00 97.50 183 TYR A C 1
ATOM 1447 O O . TYR A 1 183 ? -1.894 -4.966 0.037 1.00 97.50 183 TYR A O 1
ATOM 1455 N N . VAL A 1 184 ? -2.114 -6.551 -1.567 1.00 98.12 184 VAL A N 1
ATOM 1456 C CA . VAL A 1 184 ? -1.193 -5.990 -2.554 1.00 98.12 184 VAL A CA 1
ATOM 1457 C C . VAL A 1 184 ? -2.013 -5.538 -3.755 1.00 98.12 184 VAL A C 1
ATOM 1459 O O . VAL A 1 184 ? -2.879 -6.273 -4.227 1.00 98.12 184 VAL A O 1
ATOM 1462 N N . ASP A 1 185 ? -1.732 -4.334 -4.224 1.00 98.19 185 ASP A N 1
ATOM 1463 C CA . ASP A 1 185 ? -2.410 -3.668 -5.326 1.00 98.19 185 ASP A CA 1
ATOM 1464 C C . ASP A 1 185 ? -1.421 -3.331 -6.446 1.00 98.19 185 ASP A C 1
ATOM 1466 O O . ASP A 1 185 ? -0.233 -3.097 -6.197 1.00 98.19 185 ASP A O 1
ATOM 1470 N N . ILE A 1 186 ? -1.914 -3.306 -7.682 1.00 98.12 186 ILE A N 1
ATOM 1471 C CA . ILE A 1 186 ? -1.129 -2.965 -8.870 1.00 98.12 186 ILE A CA 1
ATOM 1472 C C . ILE A 1 186 ? -1.649 -1.637 -9.400 1.00 98.12 186 ILE A C 1
ATOM 1474 O O . ILE A 1 186 ? -2.817 -1.521 -9.765 1.00 98.12 186 ILE A O 1
ATOM 1478 N N . ASN A 1 187 ? -0.770 -0.643 -9.475 1.00 98.00 187 ASN A N 1
ATOM 1479 C CA . ASN A 1 187 ? -1.105 0.622 -10.106 1.00 98.00 187 ASN A CA 1
ATOM 1480 C C . ASN A 1 187 ? -1.220 0.428 -11.629 1.00 98.00 187 ASN A C 1
ATOM 1482 O O . ASN A 1 187 ? -0.249 0.039 -12.280 1.00 98.00 187 ASN A O 1
ATOM 1486 N N . LEU A 1 188 ? -2.411 0.694 -12.169 1.00 96.19 188 LEU A N 1
ATOM 1487 C CA . LEU A 1 188 ? -2.735 0.666 -13.602 1.00 96.19 188 LEU A CA 1
ATOM 1488 C C . LEU A 1 188 ? -3.252 2.034 -14.099 1.00 96.19 188 LEU A C 1
ATOM 1490 O O . LEU A 1 188 ? -3.994 2.088 -15.081 1.00 96.19 188 LEU A O 1
ATOM 1494 N N . GLY A 1 189 ? -2.946 3.108 -13.362 1.00 92.06 189 GLY A N 1
ATOM 1495 C CA . GLY A 1 189 ? -3.397 4.476 -13.640 1.00 92.06 189 GLY A CA 1
ATOM 1496 C C . GLY A 1 189 ? -2.377 5.342 -14.362 1.00 92.06 189 GLY A C 1
ATOM 1497 O O . GLY A 1 189 ? -1.262 4.861 -14.664 1.00 92.06 189 GLY A O 1
#

Radius of gyration: 28.62 Å; chains: 1; bounding box: 49×90×73 Å

Secondary structure (DSSP, 8-state):
-----------------PPPPP---------------PPPPHHHHHHHTTS--------------------------TT----HHHHHHHHHHHHHHTT---SEEPP-TTT-SHHHHHHHHHTT-SEEEPP-EEHHHHHH-HHHHHHH----GGG-SEEEEEE-S-HHHHHHHHHHHGGG-SEEEE---